Protein AF-A0A445B666-F1 (afdb_monomer_lite)

Radius of gyration: 52.82 Å; chains: 1; bounding box: 141×65×130 Å

Secondary structure (DSSP, 8-state):
------------------------------HHHHHHHHHHHHHHHHHHHHHSPPPGGGSSS--TTTSPSSGGGTS------SSPPPPP--HHHHHHHHHHHHHHHHHHHHHHHHHHHHHHHHHHHHHHHHHHHHHHTTT-S-PPP----TTTSS-TTS-GGGTS-HHHH----S----SSS--HHHHHHHHHHHHHHHHHHHHHHHHHHHHHT-----------------

pLDDT: mean 75.57, std 19.83, range [30.33, 97.25]

Foldseek 3Di:
DDDDDDDDDDDDDDDDDDDDDDPDPPPPDDPVRVVVVVVVVVVVVVVVVVVDDDAQVPDPPRDPVNHDPPCVVVDDDDDDDPDDPDDDDDPVNVVVVVVVVVVVVVVVVVVVVVVVVVVVVVVVVVVVVVVVVCVVVVVPPDDDPPDVPPDPPDDPPDDPVVVDDVCNVDVDPPDPDDPVPQDPVNVVVVVVVVVVVVVVVVVVVVVVVVVVPDDPPPDPDPDDDPDDDD

Organism: Arachis hypogaea (NCBI:txid3818)

Structure (mmCIF, N/CA/C/O backbone):
data_AF-A0A445B666-F1
#
_entry.id   AF-A0A445B666-F1
#
loop_
_atom_site.group_PDB
_atom_site.id
_atom_site.type_symbol
_atom_site.label_atom_id
_atom_site.label_alt_id
_atom_site.label_comp_id
_atom_site.label_asym_id
_atom_site.label_entity_id
_atom_site.label_seq_id
_atom_site.pdbx_PDB_ins_code
_atom_site.Cartn_x
_atom_site.Cartn_y
_atom_site.Cartn_z
_atom_site.occupancy
_atom_site.B_iso_or_equiv
_atom_site.auth_seq_id
_atom_site.auth_comp_id
_atom_site.auth_asym_id
_atom_site.auth_atom_id
_atom_site.pdbx_PDB_model_num
ATOM 1 N N . MET A 1 1 ? -86.106 -17.345 29.712 1.00 41.81 1 MET A N 1
ATOM 2 C CA . MET A 1 1 ? -87.044 -17.665 30.818 1.00 41.81 1 MET A CA 1
ATOM 3 C C . MET A 1 1 ? -86.334 -17.355 32.126 1.00 41.81 1 MET A C 1
ATOM 5 O O . MET A 1 1 ? -85.195 -17.786 32.230 1.00 41.81 1 MET A O 1
ATOM 9 N N . LYS A 1 2 ? -87.000 -16.674 33.082 1.00 35.97 2 LYS A N 1
ATOM 10 C CA . LYS A 1 2 ? -86.423 -16.073 34.319 1.00 35.97 2 LYS A CA 1
ATOM 11 C C . LYS A 1 2 ? -85.396 -14.947 33.996 1.00 35.97 2 LYS A C 1
ATOM 13 O O . LYS A 1 2 ? -84.721 -15.057 32.980 1.00 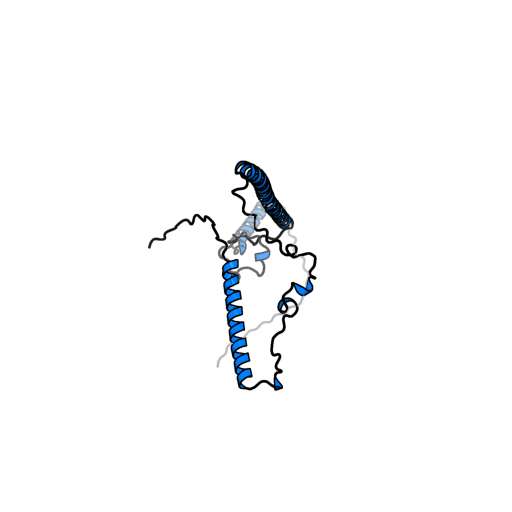35.97 2 LYS A O 1
ATOM 18 N N . ALA A 1 3 ? -85.349 -13.760 34.624 1.00 46.41 3 ALA A N 1
ATOM 19 C CA . ALA A 1 3 ? -85.613 -13.289 36.006 1.00 46.41 3 ALA A CA 1
ATOM 20 C C . ALA A 1 3 ? -84.518 -13.744 37.000 1.00 46.41 3 ALA A C 1
ATOM 22 O O . ALA A 1 3 ? -84.060 -14.875 36.869 1.00 46.41 3 ALA A O 1
ATOM 23 N N . GLN A 1 4 ? -84.000 -12.956 37.958 1.00 42.94 4 GLN A N 1
ATOM 24 C CA . GLN A 1 4 ? -84.396 -11.697 38.657 1.00 42.94 4 GLN A CA 1
ATOM 25 C C . GLN A 1 4 ? -83.093 -10.913 39.058 1.00 42.94 4 GLN A C 1
ATOM 27 O O . GLN A 1 4 ? -82.037 -11.531 38.967 1.00 42.94 4 GLN A O 1
ATOM 32 N N . LEU A 1 5 ? -83.000 -9.647 39.531 1.00 42.47 5 LEU A N 1
ATOM 33 C CA . LEU A 1 5 ? -83.897 -8.494 39.826 1.00 42.47 5 LEU A CA 1
ATOM 34 C C . LEU A 1 5 ? -83.042 -7.166 39.843 1.00 42.47 5 LEU A C 1
ATOM 36 O O . LEU A 1 5 ? -81.850 -7.212 39.559 1.00 42.47 5 LEU A O 1
ATOM 40 N N . HIS A 1 6 ? -83.660 -6.023 40.185 1.00 38.56 6 HIS A N 1
ATOM 41 C CA . HIS A 1 6 ? -83.145 -4.710 40.671 1.00 38.56 6 HIS A CA 1
ATOM 42 C C . HIS A 1 6 ? -82.012 -4.719 41.739 1.00 38.56 6 HIS A C 1
ATOM 44 O O . HIS A 1 6 ? -81.716 -5.782 42.281 1.00 38.56 6 HIS A O 1
ATOM 50 N N . GLN A 1 7 ? -81.388 -3.597 42.166 1.00 39.72 7 GLN A N 1
ATOM 51 C CA . GLN A 1 7 ? -81.541 -2.120 41.950 1.00 39.72 7 GLN A CA 1
ATOM 52 C C . GLN A 1 7 ? -80.122 -1.489 42.102 1.00 39.72 7 GLN A C 1
ATOM 54 O O . GLN A 1 7 ? -79.341 -2.013 42.892 1.00 39.72 7 GLN A O 1
ATOM 59 N N . GLU A 1 8 ? -79.614 -0.537 41.305 1.00 41.69 8 GLU A N 1
ATOM 60 C CA . GLU A 1 8 ? -80.011 0.874 41.049 1.00 41.69 8 GLU A CA 1
ATOM 61 C C . GLU A 1 8 ? -79.811 1.855 42.228 1.00 41.69 8 GLU A C 1
ATOM 63 O O . GLU A 1 8 ? -80.477 1.747 43.253 1.00 41.69 8 GLU A O 1
ATOM 68 N N . SER A 1 9 ? -78.886 2.806 42.022 1.00 35.22 9 SER A N 1
ATOM 69 C CA . SER A 1 9 ? -78.736 4.161 42.601 1.00 35.22 9 SER A CA 1
ATOM 70 C C . SER A 1 9 ? -77.356 4.660 42.129 1.00 35.22 9 SER A C 1
ATOM 72 O O . SER A 1 9 ? -76.330 4.179 42.605 1.00 35.22 9 SER A O 1
ATOM 74 N N . GLU A 1 10 ? -77.271 5.228 40.926 1.00 35.31 10 GLU A N 1
ATOM 75 C CA . GLU A 1 10 ? -77.255 6.685 40.684 1.00 35.31 10 GLU A CA 1
ATOM 76 C C . GLU A 1 10 ? -75.994 7.383 41.220 1.00 35.31 10 GLU A C 1
ATOM 78 O O . GLU A 1 10 ? -75.675 7.335 42.404 1.00 35.31 10 GLU A O 1
ATOM 83 N N . GLY A 1 11 ? -75.272 8.037 40.309 1.00 44.41 11 GLY A N 1
ATOM 84 C CA . GLY A 1 11 ? -74.190 8.962 40.627 1.00 44.41 11 GLY A CA 1
ATOM 85 C C . GLY A 1 11 ? -74.609 10.385 40.277 1.00 44.41 11 GLY A C 1
ATOM 86 O O . GLY A 1 11 ? -75.390 10.586 39.348 1.00 44.41 11 GLY A O 1
ATOM 87 N N . SER A 1 12 ? -74.064 11.355 41.003 1.00 30.33 12 SER A N 1
ATOM 88 C CA . SER A 1 12 ? -74.167 12.776 40.686 1.00 30.33 12 SER A CA 1
ATOM 89 C C . SER A 1 12 ? -72.832 13.421 41.034 1.00 30.33 12 SER A C 1
ATOM 91 O O . SER A 1 12 ? -72.481 13.496 42.210 1.00 30.33 12 SER A O 1
ATOM 93 N N . ASP A 1 13 ? -72.098 13.861 40.018 1.00 44.38 13 ASP A N 1
ATOM 94 C CA . ASP A 1 13 ? -71.110 14.924 40.191 1.00 44.38 13 ASP A CA 1
ATOM 95 C C . ASP A 1 13 ? -71.872 16.258 40.234 1.00 44.38 13 ASP A C 1
ATOM 97 O O . ASP A 1 13 ? -72.802 16.441 39.452 1.00 44.38 13 ASP A O 1
ATOM 101 N N . GLU A 1 14 ? -71.508 17.156 41.149 1.00 41.12 14 GLU A N 1
ATOM 102 C CA . GLU A 1 14 ? -71.373 18.610 40.938 1.00 41.12 14 GLU A CA 1
ATOM 103 C C . GLU A 1 14 ? -70.743 19.243 42.203 1.00 41.12 14 GLU A C 1
ATOM 105 O O . GLU A 1 14 ? -70.470 18.540 43.181 1.00 41.12 14 GLU A O 1
ATOM 110 N N . GLU A 1 15 ? -70.356 20.517 42.125 1.00 46.25 15 GLU A N 1
ATOM 111 C CA . GLU A 1 15 ? -69.130 21.024 42.770 1.00 46.25 15 GLU A CA 1
ATOM 112 C C . GLU A 1 15 ? -69.329 21.873 44.053 1.00 46.25 15 GLU A C 1
ATOM 114 O O . GLU A 1 15 ? -70.441 22.245 44.417 1.00 46.25 15 GLU A O 1
ATOM 119 N N . ASP A 1 16 ? -68.190 22.188 44.689 1.00 46.25 16 ASP A N 1
ATOM 120 C CA . ASP A 1 16 ? -67.913 23.243 45.684 1.00 46.25 16 ASP A CA 1
ATOM 121 C C . ASP A 1 16 ? -68.665 23.299 47.035 1.00 46.25 16 ASP A C 1
ATOM 123 O O . ASP A 1 16 ? -69.830 23.675 47.130 1.00 46.25 16 ASP A O 1
ATOM 127 N N . ASP A 1 17 ? -67.895 23.135 48.125 1.00 36.38 17 ASP A N 1
ATOM 128 C CA . ASP A 1 17 ? -68.031 23.972 49.332 1.00 36.38 17 ASP A CA 1
ATOM 129 C C . ASP A 1 17 ? -66.680 24.053 50.093 1.00 36.38 17 ASP A C 1
ATOM 131 O O . ASP A 1 17 ? -66.016 23.035 50.318 1.00 36.38 17 ASP A O 1
ATOM 135 N N . ASP A 1 18 ? -66.232 25.260 50.460 1.00 51.62 18 ASP A N 1
ATOM 136 C CA . ASP A 1 18 ? -64.857 25.530 50.936 1.00 51.62 18 ASP A CA 1
ATOM 137 C C . ASP A 1 18 ? -64.754 25.507 52.477 1.00 51.62 18 ASP A C 1
ATOM 139 O O . ASP A 1 18 ? -65.298 26.373 53.167 1.00 51.62 18 ASP A O 1
ATOM 143 N N . MET A 1 19 ? -64.058 24.508 53.043 1.00 43.59 19 MET A N 1
ATOM 144 C CA . MET A 1 19 ? -63.970 24.291 54.499 1.00 43.59 19 MET A CA 1
ATOM 145 C C . MET A 1 19 ? -62.556 23.952 55.001 1.00 43.59 19 MET A C 1
ATOM 147 O O . MET A 1 19 ? -62.139 22.794 55.100 1.00 43.59 19 MET A O 1
ATOM 151 N N . GLU A 1 20 ? -61.839 24.992 55.433 1.00 56.81 20 GLU A N 1
ATOM 152 C CA . GLU A 1 20 ? -60.577 24.908 56.177 1.00 56.81 20 GLU A CA 1
ATOM 153 C C . GLU A 1 20 ? -60.721 24.077 57.469 1.00 56.81 20 GLU A C 1
ATOM 155 O O . GLU A 1 20 ? -61.377 24.510 58.416 1.00 56.81 20 GLU A O 1
ATOM 160 N N . PHE A 1 21 ? -60.011 22.942 57.597 1.00 33.72 21 PHE A N 1
ATOM 161 C CA . PHE A 1 21 ? -59.892 22.258 58.895 1.00 33.72 21 PHE A CA 1
ATOM 162 C C . PHE A 1 21 ? -58.472 21.798 59.276 1.00 33.72 21 PHE A C 1
ATOM 164 O O . PHE A 1 21 ? -57.924 20.823 58.769 1.00 33.72 21 PHE A O 1
ATOM 171 N N . LYS A 1 22 ? -57.949 22.441 60.331 1.00 36.12 22 LYS A N 1
ATOM 172 C CA . LYS A 1 22 ? -56.871 21.974 61.228 1.00 36.12 22 LYS A CA 1
ATOM 173 C C . LYS A 1 22 ? -55.487 21.733 60.603 1.00 36.12 22 LYS A C 1
ATOM 175 O O . LYS A 1 22 ? -54.978 20.611 60.558 1.00 36.12 22 LYS A O 1
ATOM 180 N N . LYS A 1 23 ? -54.749 22.834 60.440 1.00 49.56 23 LYS A N 1
ATOM 181 C CA . LYS A 1 23 ? -53.284 22.871 60.626 1.00 49.56 23 LYS A CA 1
ATOM 182 C C . LYS A 1 23 ? -52.921 22.505 62.080 1.00 49.56 23 LYS A C 1
ATOM 184 O O . LYS A 1 23 ? -52.633 23.375 62.899 1.00 49.56 23 LYS A O 1
ATOM 189 N N . GLN A 1 24 ? -52.990 21.218 62.435 1.00 41.62 24 GLN A N 1
ATOM 190 C CA . GLN A 1 24 ? -52.700 20.770 63.800 1.00 41.62 24 GLN A CA 1
ATOM 191 C C . GLN A 1 24 ? -51.250 21.075 64.182 1.00 41.62 24 GLN A C 1
ATOM 193 O O . GLN A 1 24 ? -50.306 20.712 63.477 1.00 41.62 24 GLN A O 1
ATOM 198 N N . ASN A 1 25 ? -51.084 21.715 65.339 1.00 46.88 25 ASN A N 1
ATOM 199 C CA . ASN A 1 25 ? -49.789 22.019 65.927 1.00 46.88 25 ASN A CA 1
ATOM 200 C C . ASN A 1 25 ? -49.100 20.721 66.386 1.00 46.88 25 ASN A C 1
ATOM 202 O O . ASN A 1 25 ? -49.220 20.318 67.543 1.00 46.88 25 ASN A O 1
ATOM 206 N N . LYS A 1 26 ? -48.384 20.053 65.470 1.00 50.72 26 LYS A N 1
ATOM 207 C CA . LYS A 1 26 ? -47.441 18.980 65.806 1.00 50.72 26 LYS A CA 1
ATOM 208 C C . LYS A 1 26 ? -46.325 19.579 66.666 1.00 50.72 26 LYS A C 1
ATOM 210 O O . LYS A 1 26 ? -45.326 20.062 66.130 1.00 50.72 26 LYS A O 1
ATOM 215 N N . GLY A 1 27 ? -46.516 19.535 67.989 1.00 54.31 27 GLY A N 1
ATOM 216 C CA . GLY A 1 27 ? -45.514 19.917 68.984 1.00 54.31 27 GLY A CA 1
ATOM 217 C C . GLY A 1 27 ? -44.163 19.332 68.588 1.00 54.31 27 GLY A C 1
ATOM 218 O O . GLY A 1 27 ? -44.079 18.154 68.237 1.00 54.31 27 GLY A O 1
ATOM 219 N N . SER A 1 28 ? -43.146 20.189 68.500 1.00 61.44 28 SER A N 1
ATOM 220 C CA . SER A 1 28 ? -42.011 19.968 67.604 1.00 61.44 28 SER A CA 1
ATOM 221 C C . SER A 1 28 ? -41.244 18.691 67.956 1.00 61.44 28 SER A C 1
ATOM 223 O O . SER A 1 28 ? -40.406 18.681 68.850 1.00 61.44 28 SER A O 1
ATOM 225 N N . ALA A 1 29 ? -41.515 17.617 67.202 1.00 63.66 29 ALA A N 1
ATOM 226 C CA . ALA A 1 29 ? -41.052 16.266 67.517 1.00 63.66 29 ALA A CA 1
ATOM 227 C C . ALA A 1 29 ? -39.555 16.230 67.868 1.00 63.66 29 ALA A C 1
ATOM 229 O O . ALA A 1 29 ? -38.749 16.924 67.235 1.00 63.66 29 ALA A O 1
ATOM 230 N N . SER A 1 30 ? -39.206 15.449 68.896 1.00 82.31 30 SER A N 1
ATOM 231 C CA . SER A 1 30 ? -37.843 15.358 69.436 1.00 82.31 30 SER A CA 1
ATOM 232 C C . SER A 1 30 ? -36.805 15.156 68.327 1.00 82.31 30 SER A C 1
ATOM 234 O O . SER A 1 30 ? -37.092 14.540 67.300 1.00 82.31 30 SER A O 1
ATOM 236 N N . THR A 1 31 ? -35.584 15.659 68.519 1.00 86.19 31 THR A N 1
ATOM 237 C CA . THR A 1 31 ? -34.489 15.506 67.544 1.00 86.19 31 THR A CA 1
ATOM 238 C C . THR A 1 31 ? -34.278 14.039 67.165 1.00 86.19 31 THR A C 1
ATOM 240 O O . THR A 1 31 ? -34.175 13.731 65.980 1.00 86.19 31 THR A O 1
ATOM 243 N N . HIS A 1 32 ? -34.340 13.138 68.150 1.00 91.50 32 HIS A N 1
ATOM 244 C CA . HIS A 1 32 ? -34.304 11.692 67.941 1.00 91.50 32 HIS A CA 1
ATOM 245 C C . HIS A 1 32 ? -35.556 11.157 67.224 1.00 91.50 32 HIS A C 1
ATOM 247 O O . HIS A 1 32 ? -35.433 10.360 66.305 1.00 91.50 32 HIS A O 1
ATOM 253 N N . GLN A 1 33 ? -36.757 11.634 67.571 1.00 89.88 33 GLN A N 1
ATOM 254 C CA . GLN A 1 33 ? -38.013 11.228 66.919 1.00 89.88 33 GLN A CA 1
ATOM 255 C C . GLN A 1 33 ? -37.997 11.559 65.415 1.00 89.88 33 GLN A C 1
ATOM 257 O O . GLN A 1 33 ? -38.264 10.693 64.589 1.00 89.88 33 GLN A O 1
ATOM 262 N N . LYS A 1 34 ? -37.581 12.776 65.044 1.00 89.62 34 LYS A N 1
ATOM 263 C CA . LYS A 1 34 ? -37.422 13.193 63.638 1.00 89.62 34 LYS A CA 1
ATOM 264 C C . LYS A 1 34 ? -36.329 12.410 62.906 1.00 89.62 34 LYS A C 1
ATOM 266 O O . LYS A 1 34 ? -36.425 12.202 61.698 1.00 89.62 34 LYS A O 1
ATOM 271 N N . GLN A 1 35 ? -35.276 11.996 63.614 1.00 91.56 35 GLN A N 1
ATOM 272 C CA . GLN A 1 35 ? -34.248 11.115 63.059 1.00 91.56 35 GLN A CA 1
ATOM 273 C C . GLN A 1 35 ? -34.803 9.707 62.820 1.00 91.56 35 GLN A C 1
ATOM 275 O O . GLN A 1 35 ? -34.609 9.191 61.725 1.00 91.56 35 GLN A O 1
ATOM 280 N N . LEU A 1 36 ? -35.545 9.126 63.770 1.00 93.88 36 LEU A N 1
ATOM 281 C CA . LEU A 1 36 ? -36.224 7.837 63.605 1.00 93.88 36 LEU A CA 1
ATOM 282 C C . LEU A 1 36 ? -37.218 7.865 62.442 1.00 93.88 36 LEU A C 1
ATOM 284 O O . LEU A 1 36 ? -37.126 7.008 61.575 1.00 93.88 36 LEU A O 1
ATOM 288 N N . GLU A 1 37 ? -38.092 8.870 62.359 1.00 92.94 37 GLU A N 1
ATOM 289 C CA . GLU A 1 37 ? -39.052 9.029 61.254 1.00 92.94 37 GLU A CA 1
ATOM 290 C C . GLU A 1 37 ? -38.338 9.117 59.891 1.00 92.94 37 GLU A C 1
ATOM 292 O O . GLU A 1 37 ? -38.740 8.471 58.922 1.00 92.94 37 GLU A O 1
ATOM 297 N N . LYS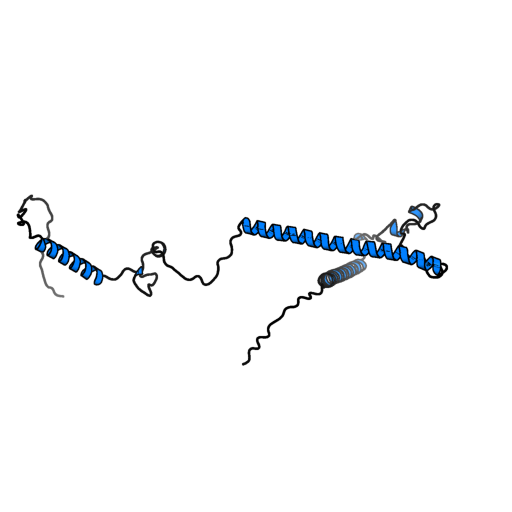 A 1 38 ? -37.217 9.851 59.814 1.00 95.69 38 LYS A N 1
ATOM 298 C CA . LYS A 1 38 ? -36.395 9.947 58.597 1.00 95.69 38 LYS A CA 1
ATOM 299 C C . LYS A 1 38 ? -35.636 8.652 58.276 1.00 95.69 38 LYS A C 1
ATOM 301 O O . LYS A 1 38 ? -35.420 8.353 57.102 1.00 95.69 38 LYS A O 1
ATOM 306 N N . ILE A 1 39 ? -35.227 7.889 59.289 1.00 96.19 39 ILE A N 1
ATOM 307 C CA . ILE A 1 39 ? -34.580 6.579 59.135 1.00 96.19 39 ILE A CA 1
ATOM 308 C C . ILE A 1 39 ? -35.604 5.537 58.674 1.00 96.19 39 ILE A C 1
ATOM 310 O O . ILE A 1 39 ? -35.331 4.842 57.704 1.00 96.19 39 ILE A O 1
ATOM 314 N N . GLN A 1 40 ? -36.788 5.485 59.286 1.00 95.75 40 GLN A N 1
ATOM 315 C CA . GLN A 1 40 ? -37.890 4.589 58.925 1.00 95.75 40 GLN A CA 1
ATOM 316 C C . GLN A 1 40 ? -38.405 4.872 57.513 1.00 95.75 40 GLN A C 1
ATOM 318 O O . GLN A 1 40 ? -38.474 3.953 56.706 1.00 95.75 40 GLN A O 1
ATOM 323 N N . SER A 1 41 ? -38.648 6.139 57.158 1.00 96.12 41 SER A N 1
ATOM 324 C CA . SER A 1 41 ? -39.031 6.498 55.786 1.00 96.12 41 SER A CA 1
ATOM 325 C C . SER A 1 41 ? -37.945 6.122 54.766 1.00 96.12 41 SER A C 1
ATOM 327 O O . SER A 1 41 ? -38.257 5.702 53.654 1.00 96.12 41 SER A O 1
ATOM 329 N N . LYS A 1 42 ? -36.657 6.185 55.142 1.00 96.44 42 LYS A N 1
ATOM 330 C CA . LYS A 1 42 ? -35.568 5.675 54.296 1.00 96.44 42 LYS A CA 1
ATOM 331 C C . LYS A 1 42 ? -35.516 4.139 54.251 1.00 96.44 42 LYS A C 1
ATOM 333 O O . LYS A 1 42 ? -35.195 3.599 53.198 1.00 96.44 42 LYS A O 1
ATOM 338 N N . MET A 1 43 ? -35.808 3.437 55.347 1.00 96.12 43 MET A N 1
ATOM 339 C CA . MET A 1 43 ? -35.912 1.971 55.376 1.00 96.12 43 MET A CA 1
ATOM 340 C C . MET A 1 43 ? -37.018 1.505 54.430 1.00 96.12 43 MET A C 1
ATOM 342 O O . MET A 1 43 ? -36.723 0.760 53.506 1.00 96.12 43 MET A O 1
ATOM 346 N N . GLU A 1 44 ? -38.224 2.059 54.555 1.00 96.44 44 GLU A N 1
ATOM 347 C CA . GLU A 1 44 ? -39.371 1.791 53.678 1.00 96.44 44 GLU A CA 1
ATOM 348 C C . GLU A 1 44 ? -39.048 2.061 52.195 1.00 96.44 44 GLU A C 1
ATOM 350 O O . GLU A 1 44 ? -39.329 1.231 51.331 1.00 96.44 44 GLU A O 1
ATOM 355 N N . GLN A 1 45 ? -38.376 3.178 51.884 1.00 96.12 45 GLN A N 1
ATOM 356 C CA . GLN A 1 45 ? -37.906 3.478 50.522 1.00 96.12 45 GLN A CA 1
ATOM 357 C C . GLN A 1 45 ? -36.902 2.437 49.995 1.00 96.12 45 GLN A C 1
ATOM 359 O O . GLN A 1 45 ? -36.981 2.050 48.829 1.00 96.12 45 GLN A O 1
ATOM 364 N N . MET A 1 46 ? -35.961 1.975 50.826 1.00 95.06 46 MET A N 1
ATOM 365 C CA . MET A 1 46 ? -34.977 0.956 50.437 1.00 95.06 46 MET A CA 1
ATOM 366 C C . MET A 1 46 ? -35.605 -0.440 50.326 1.00 95.06 46 MET A C 1
ATOM 368 O O . MET A 1 46 ? -35.261 -1.189 49.419 1.00 95.06 46 MET A O 1
ATOM 372 N N . GLU A 1 47 ? -36.534 -0.796 51.210 1.00 95.00 47 GLU A N 1
ATOM 373 C CA . GLU A 1 47 ? -37.286 -2.053 51.168 1.00 95.00 47 GLU A CA 1
ATOM 374 C C . GLU A 1 47 ? -38.152 -2.115 49.909 1.00 95.00 47 GLU A C 1
ATOM 376 O O . GLU A 1 47 ? -38.051 -3.078 49.150 1.00 95.00 47 GLU A O 1
ATOM 381 N N . LYS A 1 48 ? -38.891 -1.043 49.598 1.00 95.50 48 LYS A N 1
ATOM 382 C CA . LYS A 1 48 ? -39.642 -0.914 48.344 1.00 95.50 48 LYS A CA 1
ATOM 383 C C . LYS A 1 48 ? -38.738 -1.039 47.111 1.00 95.50 48 LYS A C 1
ATOM 385 O O . LYS A 1 48 ? -39.034 -1.841 46.230 1.00 95.50 48 LYS A O 1
ATOM 390 N N . ALA A 1 49 ? -37.609 -0.330 47.072 1.00 92.69 49 ALA A N 1
ATOM 391 C CA . ALA A 1 49 ? -36.658 -0.406 45.957 1.00 92.69 49 ALA A CA 1
ATOM 392 C C . ALA A 1 49 ? -35.972 -1.784 45.806 1.00 92.69 49 ALA A C 1
ATOM 394 O O . ALA A 1 49 ? -35.463 -2.097 44.732 1.00 92.69 49 ALA A O 1
ATOM 395 N N . ASN A 1 50 ? -35.955 -2.609 46.861 1.00 92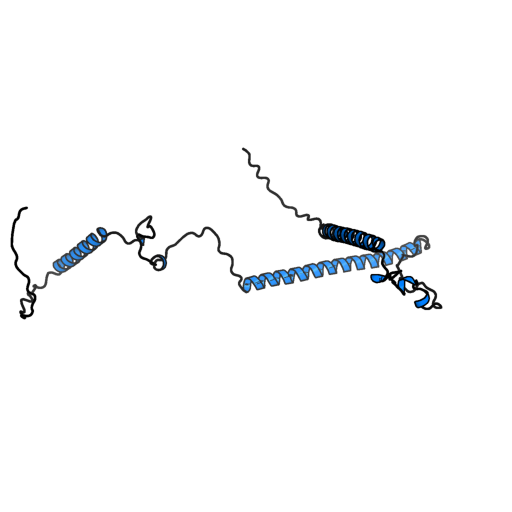.38 50 ASN A N 1
ATOM 396 C CA . ASN A 1 50 ? -35.479 -3.997 46.815 1.00 92.38 50 ASN A CA 1
ATOM 397 C C . ASN A 1 50 ? -36.578 -5.005 46.423 1.00 92.38 50 ASN A C 1
ATOM 399 O O . ASN A 1 50 ? -36.253 -6.082 45.922 1.00 92.38 50 ASN A O 1
ATOM 403 N N . LEU A 1 51 ? -37.853 -4.677 46.664 1.00 92.44 51 LEU A N 1
ATOM 404 C CA . LEU A 1 51 ? -39.021 -5.462 46.242 1.00 92.44 51 LEU A CA 1
ATOM 405 C C . LEU A 1 51 ? -39.374 -5.232 44.763 1.00 92.44 51 LEU A C 1
ATOM 407 O O . LEU A 1 51 ? -39.872 -6.140 44.097 1.00 92.44 51 LEU A O 1
ATOM 411 N N . GLU A 1 52 ? -39.127 -4.028 44.246 1.00 90.81 52 GLU A N 1
ATOM 412 C CA . GLU A 1 52 ? -39.341 -3.687 42.839 1.00 90.81 52 GLU A CA 1
ATOM 413 C C . GLU A 1 52 ? -38.346 -4.413 41.903 1.00 90.81 52 GLU A C 1
ATOM 415 O O . GLU A 1 52 ? -37.191 -4.664 42.263 1.00 90.81 52 GLU A O 1
ATOM 420 N N . PRO A 1 53 ? -38.763 -4.778 40.673 1.00 90.06 53 PRO A N 1
ATOM 421 C CA . PRO A 1 53 ? -37.898 -5.489 39.740 1.00 90.06 53 PRO A CA 1
ATOM 422 C C . PRO A 1 53 ? -36.730 -4.602 39.292 1.00 90.06 53 PRO A C 1
ATOM 424 O O . PRO A 1 53 ? -36.926 -3.527 38.724 1.00 90.06 53 PRO A O 1
ATOM 427 N N . LYS A 1 54 ? -35.499 -5.088 39.498 1.00 91.81 54 LYS A N 1
ATOM 428 C CA . LYS A 1 54 ? -34.259 -4.390 39.117 1.00 91.81 54 LYS A CA 1
ATOM 429 C C . LYS A 1 54 ? -34.291 -3.922 37.659 1.00 91.81 54 LYS A C 1
ATOM 431 O O . LYS A 1 54 ? -34.745 -4.663 36.787 1.00 91.81 54 LYS A O 1
ATOM 436 N N . ALA A 1 55 ? -33.736 -2.739 37.394 1.00 91.06 55 ALA A N 1
ATOM 437 C CA . ALA A 1 55 ? -33.618 -2.176 36.049 1.00 91.06 55 ALA A CA 1
ATOM 438 C C . ALA A 1 55 ? -32.949 -3.147 35.054 1.00 91.06 55 ALA A C 1
ATOM 440 O O . ALA A 1 55 ? -32.129 -3.984 35.434 1.00 91.06 55 ALA A O 1
ATOM 441 N N . TRP A 1 56 ? -33.290 -3.032 33.766 1.00 90.81 56 TRP A N 1
ATOM 442 C CA . TRP A 1 56 ? -32.899 -4.002 32.732 1.00 90.81 56 TRP A CA 1
ATOM 443 C C . TRP A 1 56 ? -31.376 -4.152 32.554 1.00 90.81 56 TRP A C 1
ATOM 445 O O . TRP A 1 56 ? -30.912 -5.212 32.159 1.00 90.81 56 TRP A O 1
ATOM 455 N N . ASN A 1 57 ? -30.585 -3.128 32.872 1.00 90.69 57 ASN A N 1
ATOM 456 C CA . ASN A 1 57 ? -29.119 -3.180 32.855 1.00 90.69 57 ASN A CA 1
ATOM 457 C C . ASN A 1 57 ? -28.515 -3.934 34.061 1.00 90.69 57 ASN A C 1
ATOM 459 O O . ASN A 1 57 ? -27.362 -4.348 34.009 1.00 90.69 57 ASN A O 1
ATOM 463 N N . MET A 1 58 ? -29.294 -4.140 35.128 1.00 88.62 58 MET A N 1
ATOM 464 C CA . MET A 1 58 ? -28.921 -4.871 36.349 1.00 88.62 58 MET A CA 1
ATOM 465 C C . MET A 1 58 ? -29.449 -6.320 36.364 1.00 88.62 58 MET A C 1
ATOM 467 O O . MET A 1 58 ? -29.344 -7.008 37.382 1.00 88.62 58 MET A O 1
ATOM 471 N N . GLN A 1 59 ? -30.039 -6.784 35.257 1.00 88.88 59 GLN A N 1
ATOM 472 C CA . GLN A 1 59 ? -30.495 -8.161 35.058 1.00 88.88 59 GLN A CA 1
ATOM 473 C C . GLN A 1 59 ? -29.580 -8.891 34.061 1.00 88.88 59 GLN A C 1
ATOM 475 O O . GLN A 1 59 ? -29.144 -8.317 33.065 1.00 88.88 59 GLN A O 1
ATOM 480 N N . GLY A 1 60 ? -29.319 -10.178 34.302 1.00 91.00 60 GLY A N 1
ATOM 481 C CA . GLY A 1 60 ? -28.663 -11.046 33.320 1.00 91.00 60 GLY A CA 1
ATOM 482 C C . GLY A 1 60 ? -29.604 -11.451 32.178 1.00 91.00 60 GLY A C 1
ATOM 483 O O . GLY A 1 60 ? -30.824 -11.426 32.330 1.00 91.00 60 GLY A O 1
ATOM 484 N N . GLU A 1 61 ? -29.028 -11.854 31.040 1.00 88.88 61 GLU A N 1
ATOM 485 C CA . GLU A 1 61 ? -29.735 -12.543 29.938 1.00 88.88 61 GLU A CA 1
ATOM 486 C C . GLU A 1 61 ? -30.975 -11.795 29.392 1.00 88.88 61 GLU A C 1
ATOM 488 O O . GLU A 1 61 ? -32.007 -12.370 29.030 1.00 88.88 61 GLU A O 1
ATOM 493 N N . VAL A 1 62 ? -30.880 -10.464 29.322 1.00 91.94 62 VAL A N 1
ATOM 494 C CA . VAL A 1 62 ? -31.990 -9.590 28.924 1.00 91.94 62 VAL A CA 1
ATOM 495 C C . VAL A 1 62 ? -32.231 -9.616 27.416 1.00 91.94 62 VAL A C 1
ATOM 497 O O . VAL A 1 62 ? -31.484 -9.057 26.614 1.00 91.94 62 VAL A O 1
ATOM 500 N N . THR A 1 63 ? -33.346 -10.232 27.031 1.00 91.44 63 THR A N 1
ATOM 501 C CA . THR A 1 63 ? -33.860 -10.250 25.658 1.00 91.44 63 THR A CA 1
ATOM 502 C C . THR A 1 63 ? -34.253 -8.846 25.187 1.00 91.44 63 THR A C 1
ATOM 504 O O . THR A 1 63 ? -34.788 -8.051 25.960 1.00 91.44 63 THR A O 1
ATOM 507 N N . ALA A 1 64 ? -34.098 -8.559 23.891 1.00 92.19 64 ALA A N 1
ATOM 508 C CA . ALA A 1 64 ? -34.384 -7.245 23.302 1.00 92.19 64 ALA A CA 1
ATOM 509 C C . ALA A 1 64 ? -35.822 -6.716 23.521 1.00 92.19 64 ALA A C 1
ATOM 511 O O . ALA A 1 64 ? -36.024 -5.511 23.427 1.00 92.19 64 ALA A O 1
ATOM 512 N N . ALA A 1 65 ? -36.791 -7.586 23.832 1.00 91.25 65 ALA A N 1
ATOM 513 C CA . ALA A 1 65 ? -38.175 -7.218 24.147 1.00 91.25 65 ALA A CA 1
ATOM 514 C C . ALA A 1 65 ? -38.425 -6.843 25.627 1.00 91.25 65 ALA A C 1
ATOM 516 O O . ALA A 1 65 ? -39.462 -6.264 25.929 1.00 91.25 65 ALA A O 1
ATOM 517 N N . LYS A 1 66 ? -37.505 -7.174 26.550 1.00 90.44 66 LYS A N 1
ATOM 518 C CA . LYS A 1 66 ? -37.615 -6.836 27.987 1.00 90.44 66 LYS A CA 1
ATOM 519 C C . LYS A 1 66 ? -37.084 -5.435 28.319 1.00 90.44 66 LYS A C 1
ATOM 521 O O . LYS A 1 66 ? -37.433 -4.880 29.355 1.00 90.44 66 LYS A O 1
ATOM 526 N N . ARG A 1 67 ? -36.209 -4.886 27.471 1.00 91.19 67 ARG A N 1
ATOM 527 C CA . ARG A 1 67 ? -35.649 -3.531 27.604 1.00 91.19 67 ARG A CA 1
ATOM 528 C C . ARG A 1 67 ? -36.482 -2.515 26.806 1.00 91.19 67 ARG A C 1
ATOM 530 O O . ARG A 1 67 ? -37.101 -2.912 25.815 1.00 91.19 67 ARG A O 1
ATOM 537 N N . PRO A 1 68 ? -36.474 -1.219 27.165 1.00 92.25 68 PRO A N 1
ATOM 538 C CA . PRO A 1 68 ? -37.096 -0.186 26.342 1.00 92.25 68 PRO A CA 1
ATOM 539 C C . PRO A 1 68 ? -36.434 -0.089 24.959 1.00 92.25 68 PRO A C 1
ATOM 541 O O . PRO A 1 68 ? -35.299 -0.532 24.747 1.00 92.25 68 PRO A O 1
ATOM 544 N N . LYS A 1 69 ? -37.140 0.520 24.001 1.00 93.19 69 LYS A N 1
ATOM 545 C CA . LYS A 1 69 ? -36.567 0.829 22.683 1.00 93.19 69 LYS A CA 1
ATOM 546 C C . LYS A 1 69 ? -35.413 1.823 22.853 1.00 93.19 69 LYS A C 1
ATOM 548 O O . LYS A 1 69 ? -35.501 2.735 23.661 1.00 93.19 69 LYS A O 1
ATOM 553 N N . ASN A 1 70 ? -34.354 1.644 22.069 1.00 91.12 70 ASN A N 1
ATOM 554 C CA . ASN A 1 70 ? -33.153 2.488 22.003 1.00 91.12 70 ASN A CA 1
ATOM 555 C C . ASN A 1 70 ? -32.283 2.624 23.272 1.00 91.12 70 ASN A C 1
ATOM 557 O O . ASN A 1 70 ? -31.134 3.017 23.111 1.00 91.12 70 ASN A O 1
ATOM 561 N N . SER A 1 71 ? -32.700 2.192 24.471 1.00 90.75 71 SER A N 1
ATOM 562 C CA . SER A 1 71 ? -31.878 2.328 25.697 1.00 90.75 71 SER A CA 1
ATOM 563 C C . SER A 1 71 ? -30.513 1.628 25.692 1.00 90.75 71 SER A C 1
ATOM 565 O O . SER A 1 71 ? -29.680 1.881 26.554 1.00 90.75 71 SER A O 1
ATOM 567 N N . ALA A 1 72 ? -30.229 0.788 24.695 1.00 88.62 72 ALA A N 1
ATOM 568 C CA . ALA A 1 72 ? -28.887 0.259 24.446 1.00 88.62 72 ALA A CA 1
ATOM 569 C C . ALA A 1 72 ? -27.892 1.292 23.865 1.00 88.62 72 ALA A C 1
ATOM 571 O O . ALA A 1 72 ? -26.726 0.960 23.701 1.00 88.62 72 ALA A O 1
ATOM 572 N N . LEU A 1 73 ? -28.354 2.500 23.522 1.00 89.81 73 LEU A N 1
ATOM 573 C CA . LEU A 1 73 ? -27.535 3.650 23.114 1.00 89.81 73 LEU A CA 1
ATOM 574 C C . LEU A 1 73 ? -27.318 4.652 24.265 1.00 89.81 73 LEU A C 1
ATOM 576 O O . LEU A 1 73 ? -26.520 5.570 24.126 1.00 89.81 73 LEU A O 1
ATOM 580 N N . GLU A 1 74 ? -28.056 4.498 25.370 1.00 89.31 74 GLU A N 1
ATOM 581 C CA . GLU A 1 74 ? -28.050 5.397 26.538 1.00 89.31 74 GLU A CA 1
ATOM 582 C C . GLU A 1 74 ? -27.131 4.892 27.663 1.00 89.31 74 GLU A C 1
ATOM 584 O O . GLU A 1 74 ? -26.837 5.625 28.603 1.00 89.31 74 GLU A O 1
ATOM 589 N N . VAL A 1 75 ? -26.721 3.621 27.596 1.00 89.19 75 VAL A N 1
ATOM 590 C CA . VAL A 1 75 ? -25.924 2.935 28.617 1.00 89.19 75 VAL A CA 1
ATOM 591 C C . VAL A 1 75 ? -24.613 2.482 27.993 1.00 89.19 75 VAL A C 1
ATOM 593 O O . VAL A 1 75 ? -24.623 1.671 27.066 1.00 89.19 75 VAL A O 1
ATOM 596 N N . ASP A 1 76 ? -23.495 2.959 28.537 1.00 90.56 76 ASP A N 1
ATOM 597 C CA . ASP A 1 76 ? -22.162 2.487 28.171 1.00 90.56 76 ASP A CA 1
ATOM 598 C C . ASP A 1 76 ? -22.009 1.007 28.561 1.00 90.56 76 ASP A C 1
ATOM 600 O O . ASP A 1 76 ? -22.038 0.641 29.738 1.00 90.56 76 ASP A O 1
ATOM 604 N N . LEU A 1 77 ? -21.886 0.138 27.554 1.00 88.12 77 LEU A N 1
ATOM 605 C CA . LEU A 1 77 ? -21.750 -1.309 27.716 1.00 88.12 77 LEU A CA 1
ATOM 606 C C . LEU A 1 77 ? -20.466 -1.788 27.034 1.00 88.12 77 LEU A C 1
ATOM 608 O O . LEU A 1 77 ? -20.381 -1.807 25.806 1.00 88.12 77 LEU A O 1
ATOM 612 N N . ASP A 1 78 ? -19.489 -2.233 27.823 1.00 90.38 78 ASP A N 1
ATOM 613 C CA . ASP A 1 78 ? -18.254 -2.825 27.305 1.00 90.38 78 ASP A CA 1
ATOM 614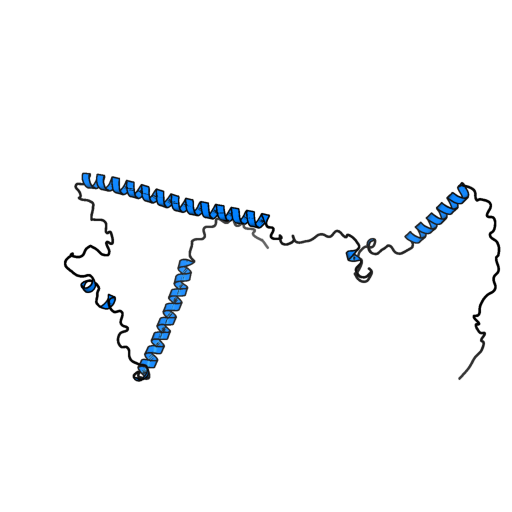 C C . ASP A 1 78 ? -18.509 -4.192 26.652 1.00 90.38 78 ASP A C 1
ATOM 616 O O . ASP A 1 78 ? -19.032 -5.119 27.278 1.00 90.38 78 ASP A O 1
ATOM 620 N N . PHE A 1 79 ? -18.067 -4.364 25.402 1.00 91.81 79 PHE A N 1
ATOM 621 C CA . PHE A 1 79 ? -18.124 -5.650 24.704 1.00 91.81 79 PHE A CA 1
ATOM 622 C C . PHE A 1 79 ? -16.864 -5.947 23.883 1.00 91.81 79 PHE A C 1
ATOM 624 O O . PHE A 1 79 ? -16.232 -5.079 23.277 1.00 91.81 79 PHE A O 1
ATOM 631 N N . LYS A 1 80 ? -16.489 -7.231 23.848 1.00 91.88 80 LYS A N 1
ATOM 632 C CA . LYS A 1 80 ? -15.290 -7.705 23.148 1.00 91.88 80 LYS A CA 1
ATOM 633 C C . LYS A 1 80 ? -15.554 -7.822 21.649 1.00 91.88 80 LYS A C 1
ATOM 635 O O . LYS A 1 80 ? -16.365 -8.638 21.218 1.00 91.88 80 LYS A O 1
ATOM 640 N N . HIS A 1 81 ? -14.812 -7.059 20.853 1.00 93.69 81 HIS A N 1
ATOM 641 C CA . HIS A 1 81 ? -14.761 -7.233 19.403 1.00 93.69 81 HIS A CA 1
ATOM 642 C C . HIS A 1 81 ? -13.854 -8.422 19.042 1.00 93.69 81 HIS A C 1
ATOM 644 O O . HIS A 1 81 ? -12.723 -8.510 19.514 1.00 93.69 81 HIS A O 1
ATOM 650 N N . ASN A 1 82 ? -14.339 -9.328 18.187 1.00 92.50 82 ASN A N 1
ATOM 651 C CA . ASN A 1 82 ? -13.599 -10.531 17.769 1.00 92.50 82 ASN A CA 1
ATOM 652 C C . ASN A 1 82 ? -12.554 -10.262 16.663 1.00 92.50 82 ASN A C 1
ATOM 654 O O . ASN A 1 82 ? -11.660 -11.068 16.427 1.00 92.50 82 ASN A O 1
ATOM 658 N N . VAL A 1 83 ? -12.676 -9.139 15.952 1.00 94.38 83 VAL A N 1
ATOM 659 C CA . VAL A 1 83 ? -11.852 -8.796 14.784 1.00 94.38 83 VAL A CA 1
ATOM 660 C C . VAL A 1 83 ? -11.330 -7.372 14.957 1.00 94.38 83 VAL A C 1
ATOM 662 O O . VAL A 1 83 ? -12.057 -6.499 15.431 1.00 94.38 83 VAL A O 1
ATOM 665 N N . ARG A 1 84 ? -10.070 -7.126 14.576 1.00 89.06 84 ARG A N 1
ATOM 666 C CA . ARG A 1 84 ? -9.519 -5.764 14.524 1.00 89.06 84 ARG A CA 1
ATOM 667 C C . ARG A 1 84 ? -10.234 -4.983 13.410 1.00 89.06 84 ARG A C 1
ATOM 669 O O . ARG A 1 84 ? -10.339 -5.528 12.310 1.00 89.06 84 ARG A O 1
ATOM 676 N N . PRO A 1 85 ? -10.708 -3.747 13.645 1.00 88.56 85 PRO A N 1
ATOM 677 C CA . PRO A 1 85 ? -11.283 -2.936 12.577 1.00 88.56 85 PRO A CA 1
ATOM 678 C C . PRO A 1 85 ? -10.249 -2.708 11.467 1.00 88.56 85 PRO A C 1
ATOM 680 O O . PRO A 1 85 ? -9.041 -2.694 11.724 1.00 88.56 85 PRO A O 1
ATOM 683 N N . ALA A 1 86 ? -10.721 -2.540 10.230 1.00 91.19 86 ALA A N 1
ATOM 684 C CA . ALA A 1 86 ? -9.843 -2.218 9.112 1.00 91.19 86 ALA A CA 1
ATOM 685 C C . ALA A 1 86 ? -9.110 -0.888 9.390 1.00 91.19 86 ALA A C 1
ATOM 687 O O . ALA A 1 86 ? -9.753 0.064 9.84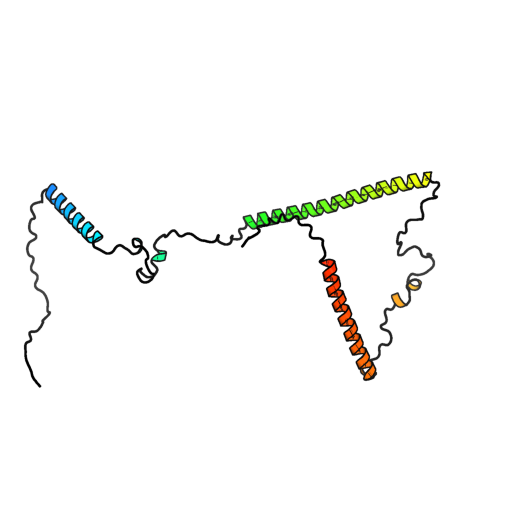0 1.00 91.19 86 ALA A O 1
ATOM 688 N N . PRO A 1 87 ? -7.787 -0.801 9.154 1.00 89.50 87 PRO A N 1
ATOM 689 C CA . PRO A 1 87 ? -7.039 0.421 9.412 1.00 89.50 87 PRO A CA 1
ATOM 690 C C . PRO A 1 87 ? -7.518 1.540 8.484 1.00 89.50 87 PRO A C 1
ATOM 692 O O . PRO A 1 87 ? -7.605 1.360 7.268 1.00 89.50 87 PRO A O 1
ATOM 695 N N . VAL A 1 88 ? -7.813 2.703 9.064 1.00 91.44 88 VAL A N 1
ATOM 696 C CA . VAL A 1 88 ? -8.132 3.917 8.305 1.00 91.44 88 VAL A CA 1
ATOM 697 C C . VAL A 1 88 ? -6.857 4.420 7.628 1.00 91.44 88 VAL A C 1
ATOM 699 O O . VAL A 1 88 ? -5.787 4.433 8.235 1.00 91.44 88 VAL A O 1
ATOM 702 N N . ILE A 1 89 ? -6.966 4.829 6.364 1.00 88.81 89 ILE A N 1
ATOM 703 C CA . ILE A 1 89 ? -5.848 5.386 5.598 1.00 88.81 89 ILE A CA 1
ATOM 704 C C . ILE A 1 89 ? -5.632 6.829 6.068 1.00 88.81 89 ILE A C 1
ATOM 706 O O . ILE A 1 89 ? -6.359 7.728 5.654 1.00 88.81 89 ILE A O 1
ATOM 710 N N . THR A 1 90 ? -4.667 7.038 6.965 1.00 95.31 90 THR A N 1
ATOM 711 C CA . THR A 1 90 ? -4.252 8.370 7.429 1.00 95.31 90 THR A CA 1
ATOM 712 C C . THR A 1 90 ? -3.088 8.911 6.600 1.00 95.31 90 THR A C 1
ATOM 714 O O . THR A 1 90 ? -2.293 8.149 6.041 1.00 95.31 90 THR A O 1
ATOM 717 N N . GLU A 1 91 ? -2.963 10.238 6.553 1.00 93.81 91 GLU A N 1
ATOM 718 C CA . GLU A 1 91 ? -1.949 10.942 5.755 1.00 93.81 91 GLU A CA 1
ATOM 719 C C . GLU A 1 91 ? -0.512 10.545 6.152 1.00 93.81 91 GLU A C 1
ATOM 721 O O . GLU A 1 91 ? 0.343 10.323 5.290 1.00 93.81 91 GLU A O 1
ATOM 726 N N . GLU A 1 92 ? -0.271 10.336 7.451 1.00 92.56 92 GLU A N 1
ATOM 727 C CA . GLU A 1 92 ? 0.995 9.839 8.012 1.00 92.56 92 GLU A CA 1
ATOM 728 C C . GLU A 1 92 ? 1.392 8.464 7.447 1.00 92.56 92 GLU A C 1
ATOM 730 O O . GLU A 1 92 ? 2.551 8.227 7.090 1.00 92.56 92 GLU A O 1
ATOM 735 N N . VAL A 1 93 ? 0.423 7.547 7.333 1.00 95.94 93 VAL A N 1
ATOM 736 C CA . VAL A 1 93 ? 0.648 6.197 6.798 1.00 95.94 93 VAL A CA 1
ATOM 737 C C . VAL A 1 93 ? 0.950 6.267 5.303 1.00 95.94 93 VAL A C 1
ATOM 739 O O . VAL A 1 93 ? 1.865 5.584 4.840 1.00 95.94 93 VAL A O 1
ATOM 742 N N . THR A 1 94 ? 0.257 7.125 4.547 1.00 94.69 94 THR A N 1
ATOM 743 C CA . THR A 1 94 ? 0.571 7.333 3.125 1.00 94.69 94 THR A CA 1
ATOM 744 C C . THR A 1 94 ? 1.950 7.958 2.914 1.00 94.69 94 THR A C 1
ATOM 746 O O . THR A 1 94 ? 2.702 7.450 2.083 1.00 94.69 94 THR A O 1
ATOM 749 N N . ALA A 1 95 ? 2.350 8.956 3.710 1.00 95.81 95 ALA A N 1
ATOM 750 C CA . ALA A 1 95 ? 3.682 9.562 3.626 1.00 95.81 95 ALA A CA 1
ATOM 751 C C . ALA A 1 95 ? 4.803 8.543 3.917 1.00 95.81 95 ALA A C 1
ATOM 753 O O . ALA A 1 95 ? 5.789 8.457 3.182 1.00 95.81 95 ALA A O 1
ATOM 754 N N . SER A 1 96 ? 4.618 7.694 4.934 1.00 96.31 96 SER A N 1
ATOM 755 C CA . SER A 1 96 ? 5.540 6.593 5.254 1.00 96.31 96 SER A CA 1
ATOM 756 C C . SER A 1 96 ? 5.677 5.581 4.101 1.00 96.31 96 SER A C 1
ATOM 758 O O . SER A 1 96 ? 6.783 5.139 3.768 1.00 96.31 96 SER A O 1
ATOM 760 N N . ILE A 1 97 ? 4.563 5.254 3.431 1.00 96.38 97 ILE A N 1
ATOM 761 C CA . ILE A 1 97 ? 4.548 4.378 2.250 1.00 96.38 97 ILE A CA 1
ATOM 762 C C . ILE A 1 97 ? 5.266 5.030 1.062 1.00 96.38 97 ILE A C 1
ATOM 764 O O . ILE A 1 97 ? 6.074 4.365 0.409 1.00 96.38 97 ILE A O 1
ATOM 768 N N . GLU A 1 98 ? 5.031 6.316 0.792 1.00 95.88 98 GLU A N 1
ATOM 769 C CA . GLU A 1 98 ? 5.746 7.038 -0.262 1.00 95.88 98 GLU A CA 1
ATOM 770 C C . GLU A 1 98 ? 7.258 7.044 -0.032 1.00 95.88 98 GLU A C 1
ATOM 772 O O . GLU A 1 98 ? 8.022 6.786 -0.959 1.00 95.88 98 GLU A O 1
ATOM 777 N N . ASP A 1 99 ? 7.713 7.311 1.190 1.00 97.25 99 ASP A N 1
ATOM 778 C CA . ASP A 1 99 ? 9.141 7.374 1.503 1.00 97.25 99 ASP A CA 1
ATOM 779 C C . ASP A 1 99 ? 9.824 6.010 1.393 1.00 97.25 99 ASP A C 1
ATOM 781 O O . ASP A 1 99 ? 10.974 5.925 0.956 1.00 97.25 99 ASP A O 1
ATOM 785 N N . MET A 1 100 ? 9.109 4.925 1.693 1.00 97.06 100 MET A N 1
ATOM 786 C CA . MET A 1 100 ? 9.548 3.564 1.378 1.00 97.06 100 MET A CA 1
ATOM 787 C C . MET A 1 100 ? 9.654 3.322 -0.142 1.00 97.06 100 MET A C 1
ATOM 789 O O . MET A 1 100 ? 10.589 2.653 -0.587 1.00 97.06 100 MET A O 1
ATOM 793 N N . ILE A 1 101 ? 8.738 3.867 -0.949 1.00 96.88 101 ILE A N 1
ATOM 794 C CA . ILE A 1 101 ? 8.769 3.759 -2.420 1.00 96.88 101 ILE A CA 1
ATOM 795 C C . ILE A 1 101 ? 9.934 4.576 -3.005 1.00 96.88 101 ILE A C 1
ATOM 797 O O . ILE A 1 101 ? 10.728 4.033 -3.775 1.00 96.88 101 ILE A O 1
ATOM 801 N N . LYS A 1 102 ? 10.097 5.840 -2.586 1.00 96.88 102 LYS A N 1
ATOM 802 C CA . LYS A 1 102 ? 11.201 6.738 -2.980 1.00 96.88 102 LYS A CA 1
ATOM 803 C C . LYS A 1 102 ? 12.567 6.088 -2.704 1.00 96.88 102 LYS A C 1
ATOM 805 O O . LYS A 1 102 ? 13.435 6.078 -3.580 1.00 96.88 102 LYS A O 1
ATOM 810 N N . LYS A 1 103 ? 12.741 5.476 -1.522 1.00 96.25 103 LYS A N 1
ATOM 811 C CA . LYS A 1 103 ? 13.958 4.730 -1.140 1.00 96.25 103 LYS A CA 1
ATOM 812 C C . LYS A 1 103 ? 14.243 3.550 -2.079 1.00 96.25 103 LYS A C 1
ATOM 814 O O . LYS A 1 103 ? 15.343 3.484 -2.619 1.00 96.25 103 LYS A O 1
ATOM 819 N N . ARG A 1 104 ? 13.259 2.677 -2.341 1.00 96.38 104 ARG A N 1
ATOM 820 C CA . ARG A 1 104 ? 13.421 1.510 -3.239 1.00 96.38 104 ARG A CA 1
ATOM 821 C C . ARG A 1 104 ? 13.814 1.904 -4.663 1.00 96.38 104 ARG A C 1
ATOM 823 O O . ARG A 1 104 ? 14.785 1.375 -5.188 1.00 96.38 104 ARG A O 1
ATOM 830 N N . ILE A 1 105 ? 13.121 2.883 -5.253 1.00 96.38 105 ILE A N 1
ATOM 831 C CA . ILE A 1 105 ? 13.429 3.385 -6.607 1.00 96.38 105 ILE A CA 1
ATOM 832 C C . ILE A 1 105 ? 14.875 3.906 -6.683 1.00 96.38 105 ILE A C 1
ATOM 834 O O . ILE A 1 105 ? 15.579 3.665 -7.664 1.00 96.38 105 ILE A O 1
ATOM 838 N N . THR A 1 106 ? 15.333 4.586 -5.628 1.00 95.25 106 THR A N 1
ATOM 839 C CA . THR A 1 106 ? 16.701 5.115 -5.530 1.00 95.25 106 THR A CA 1
ATOM 840 C C . THR A 1 106 ? 17.737 3.990 -5.408 1.00 95.25 106 THR A C 1
ATOM 842 O O . THR A 1 106 ? 18.787 4.041 -6.049 1.00 95.25 106 THR A O 1
ATOM 845 N N . GLU A 1 107 ? 17.446 2.956 -4.616 1.00 94.00 107 GLU A N 1
ATOM 846 C CA . GLU A 1 107 ? 18.311 1.786 -4.434 1.00 94.00 107 GLU A CA 1
ATOM 847 C C . GLU A 1 107 ? 18.457 0.968 -5.727 1.00 94.00 107 GLU A C 1
ATOM 849 O O . GLU A 1 107 ? 19.583 0.710 -6.157 1.00 94.00 107 GLU A O 1
ATOM 854 N N . ASP A 1 108 ? 17.351 0.634 -6.401 1.00 89.81 108 ASP A N 1
ATOM 855 C CA . ASP A 1 108 ? 17.365 -0.133 -7.655 1.00 89.81 108 ASP A CA 1
ATOM 856 C C . ASP A 1 108 ? 18.086 0.618 -8.789 1.00 89.81 108 ASP A C 1
ATOM 858 O O . ASP A 1 108 ? 18.882 0.026 -9.528 1.00 89.81 108 ASP A O 1
ATOM 862 N N . TYR A 1 109 ? 17.886 1.939 -8.895 1.00 89.75 109 TYR A N 1
ATOM 863 C CA . TYR A 1 109 ? 18.615 2.786 -9.844 1.00 89.75 109 TYR A CA 1
ATOM 864 C C . TYR A 1 109 ? 20.130 2.767 -9.583 1.00 89.75 109 TYR A C 1
ATOM 866 O O . TYR A 1 109 ? 20.923 2.545 -10.503 1.00 89.75 109 TYR A O 1
ATOM 874 N N . ASN A 1 110 ? 20.545 2.936 -8.323 1.00 90.19 110 ASN A N 1
ATOM 875 C CA . ASN A 1 110 ? 21.957 2.911 -7.938 1.00 90.19 110 ASN A CA 1
ATOM 876 C C . ASN A 1 110 ? 22.594 1.528 -8.149 1.00 90.19 110 ASN A C 1
ATOM 878 O O . ASN A 1 110 ? 23.730 1.438 -8.617 1.00 90.19 110 ASN A O 1
ATOM 882 N N . LYS A 1 111 ? 21.857 0.448 -7.869 1.00 86.69 111 LYS A N 1
ATOM 883 C CA . LYS A 1 111 ? 22.278 -0.943 -8.083 1.00 86.69 111 LYS A CA 1
ATOM 884 C C . LYS A 1 111 ? 22.520 -1.248 -9.564 1.00 86.69 111 LYS A C 1
ATOM 886 O O . LYS A 1 111 ? 23.568 -1.792 -9.908 1.00 86.69 111 LYS A O 1
ATOM 891 N N . SER A 1 112 ? 21.602 -0.828 -10.437 1.00 81.12 112 SER A N 1
ATOM 892 C CA . SER A 1 112 ? 21.757 -0.910 -11.897 1.00 81.12 112 SER A CA 1
ATOM 893 C C . SER A 1 112 ? 22.982 -0.122 -12.382 1.00 81.12 112 SER A C 1
ATOM 895 O O . SER A 1 112 ? 23.855 -0.659 -13.068 1.00 81.12 112 SER A O 1
ATOM 897 N N . LYS A 1 113 ? 23.110 1.137 -11.940 1.00 86.19 113 LYS A N 1
ATOM 898 C CA . LYS A 1 113 ? 24.228 2.021 -12.295 1.00 86.19 113 LYS A CA 1
ATOM 899 C C . LYS A 1 113 ? 25.592 1.470 -11.856 1.00 86.19 113 LYS A C 1
ATOM 901 O O . LYS A 1 113 ? 26.557 1.608 -12.606 1.00 86.19 113 LYS A O 1
ATOM 906 N N . LYS A 1 114 ? 25.677 0.821 -10.687 1.00 83.00 114 LYS A N 1
ATOM 907 C CA . LYS A 1 114 ? 26.913 0.189 -10.195 1.00 83.00 114 LYS A CA 1
ATOM 908 C C . LYS A 1 114 ? 27.354 -0.972 -11.089 1.00 83.00 114 LYS A C 1
ATOM 910 O O . LYS A 1 114 ? 28.503 -0.990 -11.515 1.00 83.00 114 LYS A O 1
ATOM 915 N N . GLY A 1 115 ? 26.439 -1.880 -11.441 1.00 82.00 115 GLY A N 1
ATOM 916 C CA . GLY A 1 115 ? 26.752 -3.007 -12.328 1.00 82.00 115 GLY A CA 1
ATOM 917 C C . GLY A 1 115 ? 27.232 -2.560 -13.715 1.00 82.00 115 GLY A C 1
ATOM 918 O O . GLY A 1 115 ? 28.185 -3.119 -14.250 1.00 82.00 115 GLY A O 1
ATOM 919 N N . LEU A 1 116 ? 26.638 -1.499 -14.275 1.00 80.50 116 LEU A N 1
ATOM 920 C CA . LEU A 1 116 ? 27.093 -0.916 -15.545 1.00 80.50 116 LEU A CA 1
ATOM 921 C C . LEU A 1 116 ? 28.509 -0.319 -15.458 1.00 80.50 116 LEU A C 1
ATOM 923 O O . LEU A 1 116 ? 29.278 -0.460 -16.410 1.00 80.50 116 LEU A O 1
ATOM 927 N N . ALA A 1 117 ? 28.874 0.308 -14.335 1.00 84.69 117 ALA A N 1
ATOM 928 C CA . ALA A 1 117 ? 30.229 0.818 -14.116 1.00 84.69 117 ALA A CA 1
ATOM 929 C C . ALA A 1 117 ? 31.258 -0.324 -14.008 1.00 84.69 117 ALA A C 1
ATOM 931 O O . ALA A 1 117 ? 32.269 -0.301 -14.706 1.00 84.69 117 ALA A O 1
ATOM 932 N N . GLU A 1 118 ? 30.959 -1.363 -13.222 1.00 88.12 118 GLU A N 1
ATOM 933 C CA . GLU A 1 118 ? 31.815 -2.550 -13.059 1.00 88.12 118 GLU A CA 1
ATOM 934 C C . GLU A 1 118 ? 32.053 -3.276 -14.399 1.00 88.12 118 GLU A C 1
ATOM 936 O O . GLU A 1 118 ? 33.187 -3.634 -14.728 1.00 88.12 118 GLU A O 1
ATOM 941 N N . ILE A 1 119 ? 31.007 -3.427 -15.223 1.00 85.62 119 ILE A N 1
ATOM 942 C CA . ILE A 1 119 ? 31.106 -3.990 -16.581 1.00 85.62 119 ILE A CA 1
ATOM 943 C C . ILE A 1 119 ? 31.963 -3.097 -17.494 1.00 85.62 119 ILE A C 1
ATOM 945 O O . ILE A 1 119 ? 32.793 -3.605 -18.255 1.00 85.62 119 ILE A O 1
ATOM 949 N N . TYR A 1 120 ? 31.791 -1.773 -17.430 1.00 89.50 120 TYR A N 1
ATOM 950 C CA . TYR A 1 120 ? 32.575 -0.837 -18.234 1.00 89.50 120 TYR A CA 1
ATOM 951 C C . TYR A 1 120 ? 34.067 -0.901 -17.882 1.00 89.50 120 TYR A C 1
ATOM 953 O O . TYR A 1 120 ? 34.891 -1.084 -18.783 1.00 89.50 120 TYR A O 1
ATOM 961 N N . GLU A 1 121 ? 34.415 -0.836 -16.594 1.00 91.75 121 GLU A N 1
ATOM 962 C CA . GLU A 1 121 ? 35.795 -0.941 -16.102 1.00 91.75 121 GLU A CA 1
ATOM 963 C C . GLU A 1 121 ? 36.449 -2.264 -16.520 1.00 91.75 121 GLU A C 1
ATOM 965 O O . GLU A 1 121 ? 37.543 -2.255 -17.095 1.00 91.75 121 GLU A O 1
ATOM 970 N N . ALA A 1 122 ? 35.751 -3.392 -16.341 1.00 91.31 122 ALA A N 1
ATOM 971 C CA . ALA A 1 122 ? 36.215 -4.696 -16.807 1.00 91.31 122 ALA A CA 1
ATOM 972 C C . ALA A 1 122 ? 36.469 -4.709 -18.327 1.00 91.31 122 ALA A C 1
ATOM 974 O O . ALA A 1 122 ? 37.499 -5.216 -18.776 1.00 91.31 122 ALA A O 1
ATOM 975 N N . SER A 1 123 ? 35.590 -4.092 -19.128 1.00 89.00 123 SER A N 1
ATOM 976 C CA . SER A 1 123 ? 35.763 -4.011 -20.586 1.00 89.00 123 SER A CA 1
ATOM 977 C C . SER A 1 123 ? 36.975 -3.162 -21.005 1.00 89.00 123 SER A C 1
ATOM 979 O O . SER A 1 123 ? 37.670 -3.507 -21.963 1.00 89.00 123 SER A O 1
ATOM 981 N N . VAL A 1 124 ? 37.265 -2.073 -20.282 1.00 92.44 124 VAL A N 1
ATOM 982 C CA . VAL A 1 124 ? 38.418 -1.192 -20.534 1.00 92.44 124 VAL A CA 1
ATOM 983 C C . VAL A 1 124 ? 39.724 -1.895 -20.161 1.00 92.44 124 VAL A C 1
ATOM 985 O O . VAL A 1 124 ? 40.685 -1.863 -20.935 1.00 92.44 124 VAL A O 1
ATOM 988 N N . LEU A 1 125 ? 39.754 -2.586 -19.018 1.00 91.88 125 LEU A N 1
ATOM 989 C CA . LEU A 1 125 ? 40.897 -3.398 -18.598 1.00 91.88 125 LEU A CA 1
ATOM 990 C C . LEU A 1 125 ? 41.150 -4.557 -19.572 1.00 91.88 125 LEU A C 1
ATOM 992 O O . LEU A 1 125 ? 42.292 -4.749 -19.991 1.00 91.88 125 LEU A O 1
ATOM 996 N N . PHE A 1 126 ? 40.104 -5.268 -20.006 1.00 91.00 126 PHE A N 1
ATOM 997 C CA . PHE A 1 126 ? 40.222 -6.351 -20.984 1.00 91.00 126 PHE A CA 1
ATOM 998 C C . PHE A 1 126 ? 40.784 -5.861 -22.325 1.00 91.00 126 PHE A C 1
ATOM 1000 O O . PHE A 1 126 ? 41.758 -6.428 -22.812 1.00 91.00 126 PHE A O 1
ATOM 1007 N N . LYS A 1 127 ? 40.263 -4.756 -22.883 1.00 87.94 127 LYS A N 1
ATOM 1008 C CA . LYS A 1 127 ? 40.806 -4.137 -24.112 1.00 87.94 127 LYS A CA 1
ATOM 1009 C C . LYS A 1 127 ? 42.291 -3.777 -23.964 1.00 87.94 127 LYS A C 1
ATOM 1011 O O . LYS A 1 127 ? 43.094 -4.074 -24.846 1.00 87.94 127 LYS A O 1
ATOM 1016 N N . LYS A 1 128 ? 42.677 -3.186 -22.825 1.00 91.94 128 LYS A N 1
ATOM 1017 C CA . LYS A 1 128 ? 44.066 -2.795 -22.521 1.00 91.94 128 LYS A CA 1
ATOM 1018 C C . LYS A 1 128 ? 45.010 -3.992 -22.345 1.00 91.94 128 LYS A C 1
ATOM 1020 O O . LYS A 1 128 ? 46.195 -3.869 -22.649 1.00 91.94 128 LYS A O 1
ATOM 1025 N N . LEU A 1 129 ? 44.514 -5.126 -21.847 1.00 91.56 129 LEU A N 1
ATOM 1026 C CA . LEU A 1 129 ? 45.278 -6.372 -21.733 1.00 91.56 129 LEU A CA 1
ATOM 1027 C C . LEU A 1 129 ? 45.378 -7.099 -23.079 1.00 91.56 129 LEU A C 1
ATOM 1029 O O . LEU A 1 129 ? 46.476 -7.496 -23.455 1.00 91.56 129 LEU A O 1
ATOM 1033 N N . GLY A 1 130 ? 44.279 -7.193 -23.832 1.00 87.69 130 GLY A N 1
ATOM 1034 C CA . GLY A 1 130 ? 44.241 -7.804 -25.162 1.00 87.69 130 GLY A CA 1
ATOM 1035 C C . GLY A 1 130 ? 45.258 -7.178 -26.116 1.00 87.69 130 GLY A C 1
ATOM 1036 O O . GLY A 1 130 ? 46.107 -7.889 -26.638 1.00 87.69 130 GLY A O 1
ATOM 1037 N N . LEU A 1 131 ? 45.270 -5.845 -26.240 1.00 85.25 131 LEU A N 1
ATOM 1038 C CA . LEU A 1 131 ? 46.241 -5.125 -27.082 1.00 85.25 131 LEU A CA 1
ATOM 1039 C C . LEU A 1 131 ? 47.708 -5.380 -26.688 1.00 85.25 131 LEU A C 1
ATOM 1041 O O . LEU A 1 131 ? 48.583 -5.398 -27.549 1.00 85.25 131 LEU A O 1
ATOM 1045 N N . LYS A 1 132 ? 47.996 -5.585 -25.394 1.00 90.69 132 LYS A N 1
ATOM 1046 C CA . LYS A 1 132 ? 49.350 -5.922 -24.922 1.00 90.69 132 LYS A CA 1
ATOM 1047 C C . LYS A 1 132 ? 49.736 -7.360 -25.260 1.00 90.69 132 LYS A C 1
ATOM 1049 O O . LYS A 1 132 ? 50.873 -7.602 -25.650 1.00 90.69 132 LYS A O 1
ATOM 1054 N N . LEU A 1 133 ? 48.814 -8.302 -25.074 1.00 88.06 133 LEU A N 1
ATOM 1055 C CA . LEU A 1 133 ? 49.050 -9.720 -25.340 1.00 88.06 133 LEU A CA 1
ATOM 1056 C C . LEU A 1 133 ? 49.174 -9.992 -26.842 1.00 88.06 133 LEU A C 1
ATOM 1058 O O . LEU A 1 133 ? 50.061 -10.735 -27.238 1.00 88.06 133 LEU A O 1
ATOM 1062 N N . ASP A 1 134 ? 48.357 -9.344 -27.671 1.00 86.12 134 ASP A N 1
ATOM 1063 C CA . ASP A 1 134 ? 48.378 -9.481 -29.132 1.00 86.12 134 ASP A CA 1
ATOM 1064 C C . ASP A 1 134 ? 49.685 -8.937 -29.744 1.00 86.12 134 ASP A C 1
ATOM 1066 O O . ASP A 1 134 ? 50.311 -9.596 -30.574 1.00 86.12 134 ASP A O 1
ATOM 1070 N N . ALA A 1 135 ? 50.186 -7.804 -29.234 1.00 85.94 135 ALA A N 1
ATOM 1071 C CA . ALA A 1 135 ? 51.495 -7.266 -29.615 1.00 85.94 135 ALA A CA 1
ATOM 1072 C C . ALA A 1 135 ? 52.671 -8.190 -29.225 1.00 85.94 135 ALA A C 1
ATOM 1074 O O . ALA A 1 135 ? 53.643 -8.292 -29.970 1.00 85.94 135 ALA A O 1
ATOM 1075 N N . LEU A 1 136 ? 52.587 -8.891 -28.086 1.00 89.56 136 LEU A N 1
ATOM 1076 C CA . LEU A 1 136 ? 53.574 -9.908 -27.685 1.00 89.56 136 LEU A CA 1
ATOM 1077 C C . LEU A 1 136 ? 53.441 -11.195 -28.523 1.00 89.56 136 LEU A C 1
ATOM 1079 O O . LEU A 1 136 ? 54.441 -11.796 -28.915 1.00 89.56 136 LEU A O 1
ATOM 1083 N N . ALA A 1 137 ? 52.211 -11.587 -28.857 1.00 86.38 137 ALA A N 1
ATOM 1084 C CA . ALA A 1 137 ? 51.873 -12.748 -29.679 1.00 86.38 137 ALA A CA 1
ATOM 1085 C C . ALA A 1 137 ? 52.030 -12.506 -31.196 1.00 86.38 137 ALA A C 1
ATOM 1087 O O . ALA A 1 137 ? 51.492 -13.270 -31.998 1.00 86.38 137 ALA A O 1
ATOM 1088 N N . HIS A 1 138 ? 52.748 -11.448 -31.598 1.00 83.62 138 HIS A N 1
ATOM 1089 C CA . HIS A 1 138 ? 53.012 -11.098 -32.999 1.00 83.62 138 HIS A CA 1
ATOM 1090 C C . HIS A 1 138 ? 51.727 -11.053 -33.854 1.00 83.62 138 HIS A C 1
ATOM 1092 O O . HIS A 1 138 ? 51.699 -11.566 -34.971 1.00 83.62 138 HIS A O 1
ATOM 1098 N N . PHE A 1 139 ? 50.644 -10.488 -33.303 1.00 77.12 139 PHE A N 1
ATOM 1099 C CA . PHE A 1 139 ? 49.325 -10.340 -33.940 1.00 77.12 139 PHE A CA 1
ATOM 1100 C C . PHE A 1 139 ? 48.699 -11.649 -34.466 1.00 77.12 139 PHE A C 1
ATOM 1102 O O . PHE A 1 139 ? 47.785 -11.632 -35.288 1.00 77.12 139 PHE A O 1
ATOM 1109 N N . SER A 1 140 ? 49.174 -12.805 -33.989 1.00 79.75 140 SER A N 1
ATOM 1110 C CA . SER A 1 140 ? 48.775 -14.124 -34.504 1.00 79.75 140 SER A CA 1
ATOM 1111 C C . SER A 1 140 ? 47.487 -14.674 -33.875 1.00 79.75 140 SER A C 1
ATOM 1113 O O . SER A 1 140 ? 47.083 -15.790 -34.196 1.00 79.75 140 SER A O 1
ATOM 1115 N N . PHE A 1 141 ? 46.847 -13.925 -32.966 1.00 76.44 141 PHE A N 1
ATOM 1116 C CA . PHE A 1 141 ? 45.699 -14.397 -32.182 1.00 76.44 141 PHE A CA 1
ATOM 1117 C C . PHE A 1 141 ? 44.390 -13.637 -32.442 1.00 76.44 141 PHE A C 1
ATOM 1119 O O . PHE A 1 141 ? 43.326 -14.176 -32.148 1.00 76.44 141 PHE A O 1
ATOM 1126 N N . ALA A 1 142 ? 44.433 -12.416 -32.985 1.00 71.62 142 ALA A N 1
ATOM 1127 C CA . ALA A 1 142 ? 43.258 -11.557 -33.130 1.00 71.62 142 ALA A CA 1
ATOM 1128 C C . ALA A 1 142 ? 42.633 -11.589 -34.546 1.00 71.62 142 ALA A C 1
ATOM 1130 O O . ALA A 1 142 ? 42.955 -10.734 -35.380 1.00 71.62 142 ALA A O 1
ATOM 1131 N N . PRO A 1 143 ? 41.664 -12.484 -34.846 1.00 71.19 143 PRO A N 1
ATOM 1132 C CA . PRO A 1 143 ? 40.697 -12.176 -35.891 1.00 71.19 143 PRO A CA 1
ATOM 1133 C C . PRO A 1 143 ? 39.953 -10.902 -35.473 1.00 71.19 143 PRO A C 1
ATOM 1135 O O . PRO A 1 143 ? 39.616 -10.725 -34.299 1.00 71.19 143 PRO A O 1
ATOM 1138 N N . LYS A 1 144 ? 39.715 -9.992 -36.424 1.00 63.88 144 LYS A N 1
ATOM 1139 C CA . LYS A 1 144 ? 39.052 -8.713 -36.131 1.00 63.88 144 LYS A CA 1
ATOM 1140 C C . LYS A 1 144 ? 37.709 -8.985 -35.437 1.00 63.88 144 LYS A C 1
ATOM 1142 O O . LYS A 1 144 ? 36.960 -9.829 -35.935 1.00 63.88 144 LYS A O 1
ATOM 1147 N N . PRO A 1 145 ? 37.390 -8.308 -34.316 1.00 68.50 145 PRO A N 1
ATOM 1148 C CA . PRO A 1 145 ? 36.101 -8.491 -33.668 1.00 68.50 145 PRO A CA 1
ATOM 1149 C C . PRO A 1 145 ? 35.004 -8.135 -34.669 1.00 68.50 145 PRO A C 1
ATOM 1151 O O . PRO A 1 145 ? 35.066 -7.077 -35.297 1.00 68.50 145 PRO A O 1
ATOM 1154 N N . VAL A 1 146 ? 34.017 -9.019 -34.821 1.00 67.44 146 VAL A N 1
ATOM 1155 C CA . VAL A 1 146 ? 32.844 -8.753 -35.657 1.00 67.44 146 VAL A CA 1
ATOM 1156 C C . VAL A 1 146 ? 31.969 -7.750 -34.916 1.00 67.44 146 VAL A C 1
ATOM 1158 O O . VAL A 1 146 ? 31.047 -8.108 -34.186 1.00 67.44 146 VAL A O 1
ATOM 1161 N N . VAL A 1 147 ? 32.313 -6.475 -35.068 1.00 64.50 147 VAL A N 1
ATOM 1162 C CA . VAL A 1 147 ? 31.345 -5.398 -34.913 1.00 64.50 147 VAL A CA 1
ATOM 1163 C C . VAL A 1 147 ? 30.383 -5.544 -36.085 1.00 64.50 147 VAL A C 1
ATOM 1165 O O . VAL A 1 147 ? 30.810 -5.656 -37.236 1.00 64.50 147 VAL A O 1
ATOM 1168 N N . GLU A 1 148 ? 29.086 -5.583 -35.804 1.00 63.56 148 GLU A N 1
ATOM 1169 C CA . GLU A 1 148 ? 28.064 -5.478 -36.842 1.00 63.56 148 GLU A CA 1
ATOM 1170 C C . GLU A 1 148 ? 28.022 -4.014 -37.307 1.00 63.56 148 GLU A C 1
ATOM 1172 O O . GLU A 1 148 ? 27.146 -3.248 -36.917 1.00 63.56 148 GLU A O 1
ATOM 1177 N N . ASP A 1 149 ? 29.020 -3.612 -38.105 1.00 54.53 149 ASP A N 1
ATOM 1178 C CA . ASP A 1 149 ? 29.168 -2.273 -38.695 1.00 54.53 149 ASP A CA 1
ATOM 1179 C C . ASP A 1 149 ? 28.148 -2.060 -39.831 1.00 54.53 149 ASP A C 1
ATOM 1181 O O . ASP A 1 149 ? 28.479 -1.813 -40.997 1.00 54.53 149 ASP A O 1
ATOM 1185 N N . ILE A 1 150 ? 26.866 -2.157 -39.473 1.00 65.44 150 ILE A N 1
ATOM 1186 C CA . ILE A 1 150 ? 25.726 -1.773 -40.300 1.00 65.44 150 ILE A CA 1
ATOM 1187 C C . ILE A 1 150 ? 25.783 -0.270 -40.603 1.00 65.44 150 ILE A C 1
ATOM 1189 O O . ILE A 1 150 ? 25.270 0.541 -39.836 1.00 65.44 150 ILE A O 1
ATOM 1193 N N . LEU A 1 151 ? 26.459 0.078 -41.709 1.00 55.81 151 LEU A N 1
ATOM 1194 C CA . LEU A 1 151 ? 26.060 1.063 -42.741 1.00 55.81 151 LEU A CA 1
ATOM 1195 C C . LEU A 1 151 ? 27.254 1.504 -43.624 1.00 55.81 151 LEU A C 1
ATOM 1197 O O . LEU A 1 151 ? 27.046 1.956 -44.742 1.00 55.81 151 LEU A O 1
ATOM 1201 N N . HIS A 1 152 ? 28.504 1.372 -43.155 1.00 55.81 152 HIS A N 1
ATOM 1202 C CA . HIS A 1 152 ? 29.661 2.085 -43.742 1.00 55.81 152 HIS A CA 1
ATOM 1203 C C . HIS A 1 152 ? 30.781 1.209 -44.343 1.00 55.81 152 HIS A C 1
ATOM 1205 O O . HIS A 1 152 ? 31.832 1.733 -44.710 1.00 55.81 152 HIS A O 1
ATOM 1211 N N . LEU A 1 153 ? 30.583 -0.107 -44.495 1.00 54.75 153 LEU A N 1
ATOM 1212 C CA . LEU A 1 153 ? 31.585 -1.010 -45.097 1.00 54.75 153 LEU A CA 1
ATOM 1213 C C . LEU A 1 153 ? 31.462 -1.155 -46.632 1.00 54.75 153 LEU A C 1
ATOM 1215 O O . LEU A 1 153 ? 32.011 -2.085 -47.224 1.00 54.75 153 LEU A O 1
ATOM 1219 N N . TRP A 1 154 ? 30.730 -0.254 -47.288 1.00 50.19 154 TRP A N 1
ATOM 1220 C CA . TRP A 1 154 ? 30.494 -0.269 -48.733 1.00 50.19 154 TRP A CA 1
ATOM 1221 C C . TRP A 1 154 ? 31.201 0.894 -49.437 1.00 50.19 154 TRP A C 1
ATOM 1223 O O . TRP A 1 154 ? 31.432 1.954 -48.859 1.00 50.19 154 TRP A O 1
ATOM 1233 N N . ALA A 1 155 ? 31.626 0.665 -50.682 1.00 50.62 155 ALA A N 1
ATOM 1234 C CA . ALA A 1 155 ? 32.510 1.585 -51.389 1.00 50.62 155 ALA A CA 1
ATOM 1235 C C . ALA A 1 155 ? 31.823 2.933 -51.673 1.00 50.62 155 ALA A C 1
ATOM 1237 O O . ALA A 1 155 ? 30.743 2.975 -52.257 1.00 50.62 155 ALA A O 1
ATOM 1238 N N . VAL A 1 156 ? 32.522 4.029 -51.353 1.00 59.41 156 VAL A N 1
ATOM 1239 C CA . VAL A 1 156 ? 32.063 5.442 -51.369 1.00 59.41 156 VAL A CA 1
ATOM 1240 C C . VAL A 1 156 ? 31.625 5.962 -52.764 1.00 59.41 156 VAL A C 1
ATOM 1242 O O . VAL A 1 156 ? 31.287 7.128 -52.928 1.00 59.41 156 VAL A O 1
ATOM 1245 N N . ALA A 1 157 ? 31.612 5.103 -53.786 1.00 60.44 157 ALA A N 1
ATOM 1246 C CA . ALA A 1 157 ? 31.224 5.409 -55.163 1.00 60.44 157 ALA A CA 1
ATOM 1247 C C . ALA A 1 157 ? 29.800 4.944 -55.547 1.00 60.44 157 ALA A C 1
ATOM 1249 O O . ALA A 1 157 ? 29.371 5.212 -56.669 1.00 60.44 157 ALA A O 1
ATOM 1250 N N . VAL A 1 158 ? 29.069 4.246 -54.667 1.00 58.50 158 VAL A N 1
ATOM 1251 C CA . VAL A 1 158 ? 27.698 3.763 -54.933 1.00 58.50 158 VAL A CA 1
ATOM 1252 C C . VAL A 1 158 ? 26.693 4.502 -54.049 1.00 58.50 158 VAL A C 1
ATOM 1254 O O . VAL A 1 158 ? 26.914 4.679 -52.855 1.00 58.50 158 VAL A O 1
ATOM 1257 N N . SER A 1 159 ? 25.581 4.952 -54.637 1.00 68.75 159 SER A N 1
ATOM 1258 C CA . SER A 1 159 ? 24.499 5.614 -53.902 1.00 68.75 159 SER A CA 1
ATOM 1259 C C . SER A 1 159 ? 23.635 4.610 -53.133 1.00 68.75 159 SER A C 1
ATOM 1261 O O . SER A 1 159 ? 23.277 3.566 -53.671 1.00 68.75 159 SER A O 1
ATOM 1263 N N . ASP A 1 160 ? 23.227 4.984 -51.921 1.00 67.12 160 ASP A N 1
ATOM 1264 C CA . ASP A 1 160 ? 22.408 4.206 -50.972 1.00 67.12 160 ASP A CA 1
ATOM 1265 C C . ASP A 1 160 ? 21.203 3.479 -51.618 1.00 67.12 160 ASP A C 1
ATOM 1267 O O . ASP A 1 160 ? 21.009 2.274 -51.455 1.00 67.12 160 ASP A O 1
ATOM 1271 N N . ALA A 1 161 ? 20.467 4.177 -52.490 1.00 69.75 161 ALA A N 1
ATOM 1272 C CA . ALA A 1 161 ? 19.311 3.646 -53.222 1.00 69.75 161 ALA A CA 1
ATOM 1273 C C . ALA A 1 161 ? 19.613 2.486 -54.202 1.00 69.75 161 ALA A C 1
ATOM 1275 O O . ALA A 1 161 ? 18.679 1.863 -54.702 1.00 69.75 161 ALA A O 1
ATOM 1276 N N . ALA A 1 162 ? 20.885 2.201 -54.498 1.00 70.12 162 ALA A N 1
ATOM 1277 C CA . ALA A 1 162 ? 21.324 1.048 -55.289 1.00 70.12 162 ALA A CA 1
ATOM 1278 C C . ALA A 1 162 ? 21.883 -0.103 -54.426 1.00 70.12 162 ALA A C 1
ATOM 1280 O O . ALA A 1 162 ? 22.294 -1.127 -54.972 1.00 70.12 162 ALA A O 1
ATOM 1281 N N . MET A 1 163 ? 21.928 0.071 -53.099 1.00 69.50 163 MET A N 1
ATOM 1282 C CA . MET A 1 163 ? 22.450 -0.913 -52.144 1.00 69.50 163 MET A CA 1
ATOM 1283 C C . MET A 1 163 ? 21.336 -1.583 -51.329 1.00 69.50 163 MET A C 1
ATOM 1285 O O . MET A 1 163 ? 21.466 -2.759 -50.993 1.00 69.50 163 MET A O 1
ATOM 1289 N N . LEU A 1 164 ? 20.217 -0.883 -51.093 1.00 75.50 164 LEU A N 1
ATOM 1290 C CA . LEU A 1 164 ? 18.958 -1.519 -50.691 1.00 75.50 164 LEU A CA 1
ATOM 1291 C C . LEU A 1 164 ? 18.469 -2.484 -51.781 1.00 75.50 164 LEU A C 1
ATOM 1293 O O . LEU A 1 164 ? 18.456 -2.162 -52.972 1.00 75.50 164 LEU A O 1
ATOM 1297 N N . ALA A 1 165 ? 17.984 -3.652 -51.372 1.00 79.06 165 ALA A N 1
ATOM 1298 C CA . ALA A 1 165 ? 17.323 -4.579 -52.276 1.00 79.06 165 ALA A CA 1
ATOM 1299 C C . ALA A 1 165 ? 15.977 -3.996 -52.764 1.00 79.06 165 ALA A C 1
ATOM 1301 O O . ALA A 1 165 ? 15.274 -3.337 -51.993 1.00 79.06 165 ALA A O 1
ATOM 1302 N N . PRO A 1 166 ? 15.510 -4.311 -53.990 1.00 78.56 166 PRO A N 1
ATOM 1303 C CA . PRO A 1 166 ? 14.207 -3.842 -54.483 1.00 78.56 166 PRO A CA 1
ATOM 1304 C C . PRO A 1 166 ? 13.012 -4.198 -53.579 1.00 78.56 166 PRO A C 1
ATOM 1306 O O . PRO A 1 166 ? 11.996 -3.510 -53.599 1.00 78.56 166 PRO A O 1
ATOM 1309 N N . GLN A 1 167 ? 13.138 -5.252 -52.765 1.00 78.31 167 GLN A N 1
ATOM 1310 C CA . GLN A 1 167 ? 12.140 -5.659 -51.773 1.00 78.31 167 GLN A CA 1
ATOM 1311 C C . GLN A 1 167 ? 12.128 -4.764 -50.516 1.00 78.31 167 GLN A C 1
ATOM 1313 O O . GLN A 1 167 ? 11.085 -4.635 -49.884 1.00 78.31 167 GLN A O 1
ATOM 1318 N N . GLU A 1 168 ? 13.251 -4.130 -50.170 1.00 78.06 168 GLU A N 1
ATOM 1319 C CA . GLU A 1 168 ? 13.362 -3.170 -49.059 1.00 78.06 168 GLU A CA 1
ATOM 1320 C C . GLU A 1 168 ? 12.853 -1.784 -49.480 1.00 78.06 168 GLU A C 1
ATOM 1322 O O . GLU A 1 168 ? 12.234 -1.077 -48.688 1.00 78.06 168 GLU A O 1
ATOM 1327 N N . VAL A 1 169 ? 13.032 -1.427 -50.758 1.00 79.44 169 VAL A N 1
ATOM 1328 C CA . VAL A 1 169 ? 12.447 -0.217 -51.363 1.00 79.44 169 VAL A CA 1
ATOM 1329 C C . VAL A 1 169 ? 10.929 -0.362 -51.583 1.00 79.44 169 VAL A C 1
ATOM 1331 O O . VAL A 1 169 ? 10.207 0.635 -51.551 1.00 79.44 169 VAL A O 1
ATOM 1334 N N . PHE A 1 170 ? 10.415 -1.582 -51.799 1.00 74.38 170 PHE A N 1
ATOM 1335 C CA . PHE A 1 170 ? 8.998 -1.818 -52.108 1.00 74.38 170 PHE A CA 1
ATOM 1336 C C . PHE A 1 170 ? 8.423 -3.121 -51.511 1.00 74.38 170 PHE A C 1
ATOM 1338 O O . PHE A 1 170 ? 8.407 -4.177 -52.149 1.00 74.38 170 PHE A O 1
ATOM 1345 N N . GLU A 1 171 ? 7.812 -3.028 -50.323 1.00 78.25 171 GLU A N 1
ATOM 1346 C CA . GLU A 1 171 ? 7.027 -4.120 -49.711 1.00 78.25 171 GLU A CA 1
ATOM 1347 C C . GLU A 1 171 ? 5.617 -4.282 -50.338 1.00 78.25 171 GLU A C 1
ATOM 1349 O O . GLU A 1 171 ? 4.572 -4.145 -49.688 1.00 78.25 171 GLU A O 1
ATOM 1354 N N . GLY A 1 172 ? 5.563 -4.589 -51.636 1.00 76.19 172 GLY A N 1
ATOM 1355 C CA . GLY A 1 172 ? 4.317 -4.859 -52.360 1.00 76.19 172 GLY A CA 1
ATOM 1356 C C . GLY A 1 172 ? 3.638 -6.180 -51.958 1.00 76.19 172 GLY A C 1
ATOM 1357 O O . GLY A 1 172 ? 4.276 -7.223 -51.835 1.00 76.19 172 GLY A O 1
ATOM 1358 N N . LYS A 1 173 ? 2.302 -6.189 -51.829 1.00 69.00 173 LYS A N 1
ATOM 1359 C CA . LYS A 1 173 ? 1.504 -7.392 -51.477 1.00 69.00 173 LYS A CA 1
ATOM 1360 C C . LYS A 1 173 ? 1.210 -8.339 -52.660 1.00 69.00 173 LYS A C 1
ATOM 1362 O O . LYS A 1 173 ? 0.177 -9.007 -52.651 1.00 69.00 173 LYS A O 1
ATOM 1367 N N . GLY A 1 174 ? 2.114 -8.432 -53.638 1.00 73.56 174 GLY A N 1
ATOM 1368 C CA . GLY A 1 174 ? 1.959 -9.282 -54.829 1.00 73.56 174 GLY A CA 1
ATOM 1369 C C . GLY A 1 174 ? 0.684 -8.972 -55.625 1.00 73.56 174 GLY A C 1
ATOM 1370 O O . GLY A 1 174 ? 0.297 -7.812 -55.737 1.00 73.56 174 GLY A O 1
ATOM 1371 N N . ASP A 1 175 ? 0.020 -10.009 -56.144 1.00 73.38 175 ASP A N 1
ATOM 1372 C CA . ASP A 1 175 ? -1.208 -9.890 -56.944 1.00 73.38 175 ASP A CA 1
ATOM 1373 C C . ASP A 1 175 ? -2.396 -9.329 -56.134 1.00 73.38 175 ASP A C 1
ATOM 1375 O O . ASP A 1 175 ? -3.159 -10.067 -55.490 1.00 73.38 175 ASP A O 1
ATOM 1379 N N . ILE A 1 176 ? -2.608 -8.012 -56.206 1.00 70.75 176 ILE A N 1
ATOM 1380 C CA . ILE A 1 176 ? -3.775 -7.329 -55.627 1.00 70.75 176 ILE A CA 1
ATOM 1381 C C . ILE A 1 176 ? -5.010 -7.560 -56.519 1.00 70.75 176 ILE A C 1
ATOM 1383 O O . ILE A 1 176 ? -5.508 -6.644 -57.161 1.00 70.75 176 ILE A O 1
ATOM 1387 N N . LYS A 1 177 ? -5.522 -8.799 -56.556 1.00 78.69 177 LYS A N 1
ATOM 1388 C CA . LYS A 1 177 ? -6.832 -9.086 -57.172 1.00 78.69 177 LYS A CA 1
ATOM 1389 C C . LYS A 1 177 ? -7.965 -8.511 -56.328 1.00 78.69 177 LYS A C 1
ATOM 1391 O O . LYS A 1 177 ? -8.009 -8.782 -55.116 1.00 78.69 177 LYS A O 1
ATOM 1396 N N . GLU A 1 178 ? -8.893 -7.821 -56.984 1.00 70.62 178 GLU A N 1
ATOM 1397 C CA . GLU A 1 178 ? -10.123 -7.291 -56.392 1.00 70.62 178 GLU A CA 1
ATOM 1398 C C . GLU A 1 178 ? -11.073 -8.421 -55.932 1.00 70.62 178 GLU A C 1
ATOM 1400 O O . GLU A 1 178 ? -10.906 -9.588 -56.295 1.00 70.62 178 GLU A O 1
ATOM 1405 N N . GLU A 1 179 ? -12.079 -8.108 -55.108 1.00 71.06 179 GLU A N 1
ATOM 1406 C CA . GLU A 1 179 ? -13.068 -9.107 -54.665 1.00 71.06 179 GLU A CA 1
ATOM 1407 C C . GLU A 1 179 ? -14.081 -9.485 -55.765 1.00 71.06 179 GLU A C 1
ATOM 1409 O O . GLU A 1 179 ? -14.663 -10.568 -55.703 1.00 71.06 179 GLU A O 1
ATOM 1414 N N . THR A 1 180 ? -14.253 -8.639 -56.785 1.00 73.88 180 THR A N 1
ATOM 1415 C CA . THR A 1 180 ? -15.128 -8.852 -57.955 1.00 73.88 180 THR A CA 1
ATOM 1416 C C . THR A 1 180 ? -14.569 -9.886 -58.938 1.00 73.88 180 THR A C 1
ATOM 1418 O O . THR A 1 180 ? -15.310 -10.734 -59.433 1.00 73.88 180 THR A O 1
ATOM 1421 N N . GLU A 1 181 ? -13.253 -9.881 -59.162 1.00 76.25 181 GLU A N 1
ATOM 1422 C CA . GLU A 1 181 ? -12.533 -10.836 -60.022 1.00 76.25 181 GLU A CA 1
ATOM 1423 C C . GLU A 1 181 ? -12.303 -12.206 -59.353 1.00 76.25 181 GLU A C 1
ATOM 1425 O O . GLU A 1 181 ? -11.802 -13.157 -59.963 1.00 76.25 181 GLU A O 1
ATOM 1430 N N . LEU A 1 182 ? -12.612 -12.323 -58.059 1.00 74.44 182 LEU A N 1
ATOM 1431 C CA . LEU A 1 182 ? -12.175 -13.445 -57.243 1.00 74.44 182 LEU A CA 1
ATOM 1432 C C . LEU A 1 182 ? -13.108 -14.656 -57.369 1.00 74.44 182 LEU A C 1
ATOM 1434 O O . LEU A 1 182 ? -14.235 -14.661 -56.869 1.00 74.44 182 LEU A O 1
ATOM 1438 N N . THR A 1 183 ? -12.608 -15.756 -57.942 1.00 81.75 183 THR A N 1
ATOM 1439 C CA . THR A 1 183 ? -13.403 -16.988 -58.069 1.00 81.75 183 THR A CA 1
ATOM 1440 C C . THR A 1 183 ? -13.931 -17.476 -56.713 1.00 81.75 183 THR A C 1
ATOM 1442 O O . THR A 1 183 ? -13.305 -17.312 -55.656 1.00 81.75 183 THR A O 1
ATOM 1445 N N . LYS A 1 184 ? -15.095 -18.142 -56.728 1.00 79.25 184 LYS A N 1
ATOM 1446 C CA . LYS A 1 184 ? -15.736 -18.697 -55.517 1.00 79.25 184 LYS A CA 1
ATOM 1447 C C . LYS A 1 184 ? -14.835 -19.701 -54.778 1.00 79.25 184 LYS A C 1
ATOM 1449 O O . LYS A 1 184 ? -15.014 -19.923 -53.580 1.00 79.25 184 LYS A O 1
ATOM 1454 N N . GLU A 1 185 ? -13.850 -20.278 -55.462 1.00 82.69 185 GLU A N 1
ATOM 1455 C CA . GLU A 1 185 ? -12.864 -21.201 -54.896 1.00 82.69 185 GLU A CA 1
ATOM 1456 C C . GLU A 1 185 ? -11.644 -20.479 -54.320 1.00 82.69 185 GLU A C 1
ATOM 1458 O O . GLU A 1 185 ? -11.267 -20.755 -53.177 1.00 82.69 185 GLU A O 1
ATOM 1463 N N . GLU A 1 186 ? -11.077 -19.489 -55.025 1.00 82.50 186 GLU A N 1
ATOM 1464 C CA . GLU A 1 186 ? -9.995 -18.672 -54.462 1.00 82.50 186 GLU A CA 1
ATOM 1465 C C . GLU A 1 186 ? -10.492 -17.909 -53.220 1.00 82.50 186 GLU A C 1
ATOM 1467 O O . GLU A 1 186 ? -9.794 -17.856 -52.207 1.00 82.50 186 GLU A O 1
ATOM 1472 N N . SER A 1 187 ? -11.751 -17.461 -53.223 1.00 81.31 187 SER A N 1
ATOM 1473 C CA . SER A 1 187 ? -12.464 -16.924 -52.055 1.00 81.31 187 SER A CA 1
ATOM 1474 C C . SER A 1 187 ? -12.463 -17.880 -50.853 1.00 81.31 187 SER A C 1
ATOM 1476 O O . SER A 1 187 ? -12.097 -17.488 -49.738 1.00 81.31 187 SER A O 1
ATOM 1478 N N . LYS A 1 188 ? -12.828 -19.158 -51.051 1.00 87.62 188 LYS A N 1
ATOM 1479 C CA . LYS A 1 188 ? -12.775 -20.191 -49.996 1.00 87.62 188 LYS A CA 1
ATOM 1480 C C . LYS A 1 188 ? -11.334 -20.409 -49.513 1.00 87.62 188 LYS A C 1
ATOM 1482 O O . LYS A 1 188 ? -11.096 -20.455 -48.303 1.00 87.62 188 LYS A O 1
ATOM 1487 N N . ARG A 1 189 ? -10.360 -20.456 -50.433 1.00 85.50 189 ARG A N 1
ATOM 1488 C CA . ARG A 1 189 ? -8.924 -20.615 -50.136 1.00 85.50 189 ARG A CA 1
ATOM 1489 C C . ARG A 1 189 ? -8.370 -19.444 -49.312 1.00 85.50 189 ARG A C 1
ATOM 1491 O O . ARG A 1 189 ? -7.706 -19.680 -48.300 1.00 85.50 189 ARG A O 1
ATOM 1498 N N . ARG A 1 190 ? -8.694 -18.192 -49.672 1.00 83.56 190 ARG A N 1
ATOM 1499 C CA . ARG A 1 190 ? -8.327 -16.978 -48.913 1.00 83.56 190 ARG A CA 1
ATOM 1500 C C . ARG A 1 190 ? -8.931 -17.010 -47.503 1.00 83.56 190 ARG A C 1
ATOM 1502 O O . ARG A 1 190 ? -8.197 -16.801 -46.537 1.00 83.56 190 ARG A O 1
ATOM 1509 N N . ARG A 1 191 ? -10.217 -17.365 -47.348 1.00 87.12 191 ARG A N 1
ATOM 1510 C CA . ARG A 1 191 ? -10.881 -17.510 -46.029 1.00 87.12 191 ARG A CA 1
ATOM 1511 C C . ARG A 1 191 ? -10.206 -18.572 -45.146 1.00 87.12 191 ARG A C 1
ATOM 1513 O O . ARG A 1 191 ? -9.912 -18.299 -43.980 1.00 87.12 191 ARG A O 1
ATOM 1520 N N . ALA A 1 192 ? -9.896 -19.747 -45.696 1.00 89.25 192 ALA A N 1
ATOM 1521 C CA . ALA A 1 192 ? -9.210 -20.818 -44.969 1.00 89.25 192 ALA A CA 1
ATOM 1522 C C . ALA A 1 192 ? -7.783 -20.423 -44.540 1.00 89.25 192 ALA A C 1
ATOM 1524 O O . ALA A 1 192 ? -7.400 -20.639 -43.387 1.00 89.25 192 ALA A O 1
ATOM 1525 N N . ASN A 1 193 ? -7.008 -19.788 -45.427 1.00 89.81 193 ASN A N 1
ATOM 1526 C CA . ASN A 1 193 ? -5.660 -19.313 -45.104 1.00 89.81 193 ASN A CA 1
ATOM 1527 C C . ASN A 1 193 ? -5.689 -18.187 -44.048 1.00 89.81 193 ASN A C 1
ATOM 1529 O O . ASN A 1 193 ? -4.940 -18.234 -43.073 1.00 89.81 193 ASN A O 1
ATOM 1533 N N . LYS A 1 194 ? -6.635 -17.239 -44.154 1.00 91.19 194 LYS A N 1
ATOM 1534 C CA . LYS A 1 194 ? -6.882 -16.200 -43.136 1.00 91.19 194 LYS A CA 1
ATOM 1535 C C . LYS A 1 194 ? -7.146 -16.838 -41.762 1.00 91.19 194 LYS A C 1
ATOM 1537 O O . LYS A 1 194 ? -6.447 -16.510 -40.804 1.00 91.19 194 LYS A O 1
ATOM 1542 N N . LYS A 1 195 ? -8.044 -17.833 -41.670 1.00 91.44 195 LYS A N 1
ATOM 1543 C CA . LYS A 1 195 ? -8.322 -18.584 -40.423 1.00 91.44 195 LYS A CA 1
ATOM 1544 C C . LYS A 1 195 ? -7.077 -19.295 -39.863 1.00 91.44 195 LYS A C 1
ATOM 1546 O O . LYS A 1 195 ? -6.839 -19.232 -38.657 1.00 91.44 195 LYS A O 1
ATOM 1551 N N . ARG A 1 196 ? -6.248 -19.917 -40.717 1.00 91.44 196 ARG A N 1
ATOM 1552 C CA . ARG A 1 196 ? -4.969 -20.542 -40.312 1.00 91.44 196 ARG A CA 1
ATOM 1553 C C . ARG A 1 196 ? -3.981 -19.519 -39.740 1.00 91.44 196 ARG A C 1
ATOM 1555 O O . ARG A 1 196 ? -3.454 -19.747 -38.652 1.00 91.44 196 ARG A O 1
ATOM 1562 N N . ARG A 1 197 ? -3.771 -18.382 -40.419 1.00 88.44 197 ARG A N 1
ATOM 1563 C CA . ARG A 1 197 ? -2.876 -17.304 -39.953 1.00 88.44 197 ARG A CA 1
ATOM 1564 C C . ARG A 1 197 ? -3.331 -16.720 -38.612 1.00 88.44 197 ARG A C 1
ATOM 1566 O O . ARG A 1 197 ? -2.496 -16.554 -37.728 1.00 88.44 197 ARG A O 1
ATOM 1573 N N . PHE A 1 198 ? -4.634 -16.493 -38.415 1.00 88.69 198 PHE A N 1
ATOM 1574 C CA . PHE A 1 198 ? -5.161 -16.030 -37.125 1.00 88.69 198 PHE A CA 1
ATOM 1575 C C . PHE A 1 198 ? -4.950 -17.048 -35.991 1.00 88.69 198 PHE A C 1
ATOM 1577 O O . PHE A 1 198 ? -4.486 -16.653 -34.922 1.00 88.69 198 PHE A O 1
ATOM 1584 N N . LYS A 1 199 ? -5.190 -18.353 -36.216 1.00 91.19 199 LYS A N 1
ATOM 1585 C CA . LYS A 1 199 ? -4.902 -19.384 -35.195 1.00 91.19 199 LYS A CA 1
ATOM 1586 C C . LYS A 1 199 ? -3.410 -19.421 -34.835 1.00 91.19 199 LYS A C 1
ATOM 1588 O O . LYS A 1 199 ? -3.074 -19.455 -33.656 1.00 91.19 199 LYS A O 1
ATOM 1593 N N . ALA A 1 200 ? -2.518 -19.361 -35.826 1.00 88.31 200 ALA A N 1
ATOM 1594 C CA . ALA A 1 200 ? -1.072 -19.343 -35.591 1.00 88.31 200 ALA A CA 1
ATOM 1595 C C . ALA A 1 200 ? -0.612 -18.091 -34.814 1.00 88.31 200 ALA A C 1
ATOM 1597 O O . ALA A 1 200 ? 0.201 -18.198 -33.897 1.00 88.31 200 ALA A O 1
ATOM 1598 N N . ALA A 1 201 ? -1.162 -16.914 -35.131 1.00 87.25 201 ALA A N 1
ATOM 1599 C CA . ALA A 1 201 ? -0.869 -15.674 -34.411 1.00 87.25 201 ALA A CA 1
ATOM 1600 C C . ALA A 1 201 ? -1.365 -15.704 -32.952 1.00 87.25 201 ALA A C 1
ATOM 1602 O O . ALA A 1 201 ? -0.660 -15.233 -32.060 1.00 87.25 201 ALA A O 1
ATOM 1603 N N . ALA A 1 202 ? -2.536 -16.297 -32.692 1.00 86.62 202 ALA A N 1
ATOM 1604 C CA . ALA A 1 202 ? -3.046 -16.489 -31.335 1.00 86.62 202 ALA A CA 1
ATOM 1605 C C . ALA A 1 202 ? -2.123 -17.399 -30.503 1.00 86.62 202 ALA A C 1
ATOM 1607 O O . ALA A 1 202 ? -1.722 -17.010 -29.409 1.00 86.62 202 ALA A O 1
ATOM 1608 N N . VAL A 1 203 ? -1.705 -18.546 -31.055 1.00 85.19 203 VAL A N 1
ATOM 1609 C CA . VAL A 1 203 ? -0.779 -19.481 -30.385 1.00 85.19 203 VAL A CA 1
ATOM 1610 C C . VAL A 1 203 ? 0.585 -18.835 -30.104 1.00 85.19 203 VAL A C 1
ATOM 1612 O O . VAL A 1 203 ? 1.133 -19.015 -29.018 1.00 85.19 203 VAL A O 1
ATOM 1615 N N . LYS A 1 204 ? 1.120 -18.019 -31.027 1.00 79.56 204 LYS A N 1
ATOM 1616 C CA . LYS A 1 204 ? 2.356 -17.254 -30.772 1.00 79.56 204 LYS A CA 1
ATOM 1617 C C . LYS A 1 204 ? 2.193 -16.239 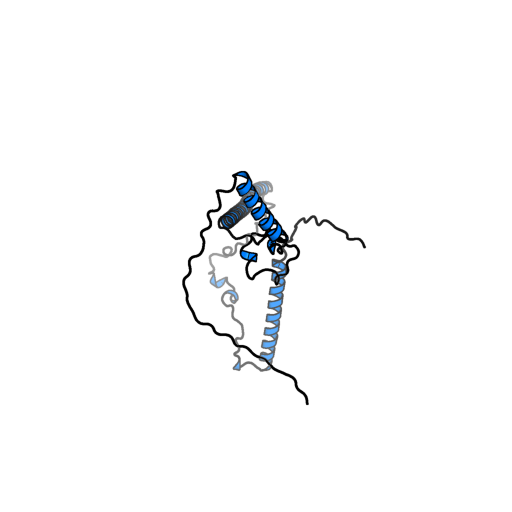-29.631 1.00 79.56 204 LYS A C 1
ATOM 1619 O O . LYS A 1 204 ? 3.108 -16.094 -28.828 1.00 79.56 204 LYS A O 1
ATOM 1624 N N . ARG A 1 205 ? 1.037 -15.570 -29.516 1.00 71.69 205 ARG A N 1
ATOM 1625 C CA . ARG A 1 205 ? 0.752 -14.628 -28.414 1.00 71.69 205 ARG A CA 1
ATOM 1626 C C . ARG A 1 205 ? 0.626 -15.326 -27.058 1.00 71.69 205 ARG A C 1
ATOM 1628 O O . ARG A 1 205 ? 1.163 -14.817 -26.079 1.00 71.69 205 ARG A O 1
ATOM 1635 N N . THR A 1 206 ? -0.035 -16.484 -26.987 1.00 69.50 206 THR A N 1
ATOM 1636 C CA . THR A 1 206 ? -0.122 -17.255 -25.734 1.00 69.50 206 THR A CA 1
ATOM 1637 C C . THR A 1 206 ? 1.232 -17.843 -25.341 1.00 69.50 206 THR A C 1
ATOM 1639 O O . THR A 1 206 ? 1.616 -17.729 -24.184 1.00 69.50 206 THR A O 1
ATOM 1642 N N . GLY A 1 207 ? 1.994 -18.390 -26.296 1.00 64.25 207 GLY A N 1
ATOM 1643 C CA . GLY A 1 207 ? 3.341 -18.914 -26.043 1.00 64.25 207 GLY A CA 1
ATOM 1644 C C . GLY A 1 207 ? 4.318 -17.841 -25.555 1.00 64.25 207 GLY A C 1
ATOM 1645 O O . GLY A 1 207 ? 5.017 -18.058 -24.568 1.00 64.25 207 GLY A O 1
ATOM 1646 N N . LYS A 1 208 ? 4.310 -16.650 -26.172 1.00 58.03 208 LYS A N 1
ATOM 1647 C CA . LYS A 1 208 ? 5.165 -15.538 -25.736 1.00 58.03 208 LYS A CA 1
ATOM 1648 C C . LYS A 1 208 ? 4.835 -15.073 -24.306 1.00 58.03 208 LYS A C 1
ATOM 1650 O O . LYS A 1 208 ? 5.754 -14.903 -23.513 1.00 58.03 208 LYS A O 1
ATOM 1655 N N . LYS A 1 209 ? 3.548 -14.986 -23.932 1.00 54.41 209 LYS A N 1
ATOM 1656 C CA . LYS A 1 209 ? 3.138 -14.691 -22.542 1.00 54.41 209 LYS A CA 1
ATOM 1657 C C . LYS A 1 209 ? 3.623 -15.726 -21.519 1.00 54.41 209 LYS A C 1
ATOM 1659 O O . LYS A 1 209 ? 3.867 -15.355 -20.377 1.00 54.41 209 LYS A O 1
ATOM 1664 N N . VAL A 1 210 ? 3.762 -16.998 -21.903 1.00 56.22 210 VAL A N 1
ATOM 1665 C CA . VAL A 1 210 ? 4.306 -18.042 -21.015 1.00 56.22 210 VAL A CA 1
ATOM 1666 C C . VAL A 1 210 ? 5.819 -17.889 -20.834 1.00 56.22 210 VAL A C 1
ATOM 1668 O O . VAL A 1 210 ? 6.308 -18.093 -19.731 1.00 56.22 210 VAL A O 1
ATOM 1671 N N . GLN A 1 211 ? 6.557 -17.473 -21.870 1.00 51.69 211 GLN A N 1
ATOM 1672 C CA . GLN A 1 211 ? 7.998 -17.204 -21.755 1.00 51.69 211 GLN A CA 1
ATOM 1673 C C . GLN A 1 211 ? 8.297 -15.922 -20.961 1.00 51.69 211 GLN A C 1
ATOM 1675 O O . GLN A 1 211 ? 9.144 -15.944 -20.077 1.00 51.69 211 GLN A O 1
ATOM 1680 N N . GLU A 1 212 ? 7.571 -14.827 -21.206 1.00 44.91 212 GLU A N 1
ATOM 1681 C CA . GLU A 1 212 ? 7.746 -13.567 -20.458 1.00 44.91 212 GLU A CA 1
ATOM 1682 C C . GLU A 1 212 ? 7.243 -13.652 -19.002 1.00 44.91 212 GLU A C 1
ATOM 1684 O O . GLU A 1 212 ? 7.651 -12.852 -18.165 1.00 44.91 212 GLU A O 1
ATOM 1689 N N . GLY A 1 213 ? 6.394 -14.634 -18.675 1.00 47.94 213 GLY A N 1
ATOM 1690 C CA . GLY A 1 213 ? 5.957 -14.922 -17.304 1.00 47.94 213 GLY A CA 1
ATOM 1691 C C . GLY A 1 213 ? 6.888 -15.844 -16.503 1.00 47.94 213 GLY A C 1
ATOM 1692 O O . GLY A 1 213 ? 6.639 -16.062 -15.319 1.00 47.94 213 GLY A O 1
ATOM 1693 N N . ALA A 1 214 ? 7.938 -16.402 -17.114 1.00 44.00 214 ALA A N 1
ATOM 1694 C CA . ALA A 1 214 ? 8.777 -17.449 -16.523 1.00 44.00 214 ALA A CA 1
ATOM 1695 C C . ALA A 1 214 ? 10.050 -16.912 -15.836 1.00 44.00 214 ALA A C 1
ATOM 1697 O O . ALA A 1 214 ? 11.155 -17.392 -16.092 1.00 44.00 214 ALA A O 1
ATOM 1698 N N . LEU A 1 215 ? 9.908 -15.939 -14.929 1.00 36.03 215 LEU A N 1
ATOM 1699 C CA . LEU A 1 215 ? 10.990 -15.605 -13.994 1.00 36.03 215 LEU A CA 1
ATOM 1700 C C . LEU A 1 215 ? 11.081 -16.685 -12.893 1.00 36.03 215 LEU A C 1
ATOM 1702 O O . LEU A 1 215 ? 10.054 -17.032 -12.302 1.00 36.03 215 LEU A O 1
ATOM 1706 N N . PRO A 1 216 ? 12.276 -17.230 -12.586 1.00 40.94 216 PRO A N 1
ATOM 1707 C CA . PRO A 1 216 ? 12.429 -18.280 -11.584 1.00 40.94 216 PRO A CA 1
ATOM 1708 C C . PRO A 1 216 ? 12.233 -17.713 -10.175 1.00 40.94 216 PRO A C 1
ATOM 1710 O O . PRO A 1 216 ? 13.103 -17.043 -9.622 1.00 40.94 216 PRO A O 1
ATOM 1713 N N . ASN A 1 217 ? 11.078 -18.007 -9.581 1.00 40.94 217 ASN A N 1
ATOM 1714 C CA . ASN A 1 217 ? 10.681 -17.502 -8.270 1.00 40.94 217 ASN A CA 1
ATOM 1715 C C . ASN A 1 217 ? 11.397 -18.274 -7.136 1.00 40.94 217 ASN A C 1
ATOM 1717 O O . ASN A 1 217 ? 10.801 -19.103 -6.448 1.00 40.94 217 ASN A O 1
ATOM 1721 N N . GLN A 1 218 ? 12.703 -18.035 -6.965 1.00 46.28 218 GLN A N 1
ATOM 1722 C CA . GLN A 1 218 ? 13.495 -18.566 -5.849 1.00 46.28 218 GLN A CA 1
ATOM 1723 C C . GLN A 1 218 ? 13.175 -17.816 -4.547 1.00 46.28 218 GLN A C 1
ATOM 1725 O O . GLN A 1 218 ? 13.930 -16.960 -4.094 1.00 46.28 218 GLN A O 1
ATOM 1730 N N . MET A 1 219 ? 12.043 -18.160 -3.933 1.00 39.91 219 MET A N 1
ATOM 1731 C CA . MET A 1 219 ? 11.697 -17.738 -2.576 1.00 39.91 219 MET A CA 1
ATOM 1732 C C . MET A 1 219 ? 11.885 -18.901 -1.602 1.00 39.91 219 MET A C 1
ATOM 1734 O O . MET A 1 219 ? 11.113 -19.860 -1.600 1.00 39.91 219 MET A O 1
ATOM 1738 N N . ASN A 1 220 ? 12.912 -18.800 -0.754 1.00 44.50 220 ASN A N 1
ATOM 1739 C CA . ASN A 1 220 ? 13.206 -19.768 0.304 1.00 44.50 220 ASN A CA 1
ATOM 1740 C C . ASN A 1 220 ? 12.160 -19.681 1.430 1.00 44.50 220 ASN A C 1
ATOM 1742 O O . ASN A 1 220 ? 12.365 -19.015 2.444 1.00 44.50 220 ASN A O 1
ATOM 1746 N N . GLY A 1 221 ? 11.022 -20.350 1.244 1.00 37.06 221 GLY A N 1
ATOM 1747 C CA . GLY A 1 221 ? 9.970 -20.480 2.251 1.00 37.06 221 GLY A CA 1
ATOM 1748 C C . GLY A 1 221 ? 10.163 -21.720 3.122 1.00 37.06 221 GLY A C 1
ATOM 1749 O O . GLY A 1 221 ? 9.912 -22.836 2.670 1.00 37.06 221 GLY A O 1
ATOM 1750 N N . ASN A 1 222 ? 10.552 -21.531 4.385 1.00 45.59 222 ASN A N 1
ATOM 1751 C CA . ASN A 1 222 ? 10.635 -22.606 5.380 1.00 45.59 222 ASN A CA 1
ATOM 1752 C C . ASN A 1 222 ? 9.215 -23.073 5.770 1.00 45.59 222 ASN A C 1
ATOM 1754 O O . ASN A 1 222 ? 8.629 -22.597 6.742 1.00 45.59 222 ASN A O 1
ATOM 1758 N N . PHE A 1 223 ? 8.622 -23.969 4.976 1.00 36.38 223 PHE A N 1
ATOM 1759 C CA . PHE A 1 223 ? 7.249 -24.425 5.193 1.00 36.38 223 PHE A CA 1
ATOM 1760 C C . PHE A 1 223 ? 7.197 -25.514 6.273 1.00 36.38 223 PHE A C 1
ATOM 1762 O O . PHE A 1 223 ? 7.476 -26.688 6.022 1.00 36.38 223 PHE A O 1
ATOM 1769 N N . PHE A 1 224 ? 6.853 -25.103 7.494 1.00 35.94 224 PHE A N 1
ATOM 1770 C CA . PHE A 1 224 ? 6.775 -25.970 8.669 1.00 35.94 224 PHE A CA 1
ATOM 1771 C C . PHE A 1 224 ? 5.743 -27.090 8.441 1.00 35.94 224 PHE A C 1
ATOM 1773 O O . PHE A 1 224 ? 4.541 -26.836 8.343 1.00 35.94 224 PHE A O 1
ATOM 1780 N N . ARG A 1 225 ? 6.201 -28.343 8.322 1.00 39.44 225 ARG A N 1
ATOM 1781 C CA . ARG A 1 225 ? 5.323 -29.497 8.072 1.00 39.44 225 ARG A CA 1
ATOM 1782 C C . ARG A 1 225 ? 4.596 -29.915 9.349 1.00 39.44 225 ARG A C 1
ATOM 1784 O O . ARG A 1 225 ? 5.061 -30.787 10.074 1.00 39.44 225 ARG A O 1
ATOM 1791 N N . ILE A 1 226 ? 3.423 -29.332 9.581 1.00 40.44 226 ILE A N 1
ATOM 1792 C CA . ILE A 1 226 ? 2.446 -29.874 10.532 1.00 40.44 226 ILE A CA 1
ATOM 1793 C C . ILE A 1 226 ? 1.781 -31.089 9.874 1.00 40.44 226 ILE A C 1
ATOM 1795 O O . ILE A 1 226 ? 0.847 -30.956 9.084 1.00 40.44 226 ILE A O 1
ATOM 1799 N N . THR A 1 227 ? 2.284 -32.286 10.171 1.00 44.19 227 THR A N 1
ATOM 1800 C CA . THR A 1 227 ? 1.614 -33.542 9.821 1.00 44.19 227 THR A CA 1
ATOM 1801 C C . THR A 1 227 ? 0.477 -33.798 10.802 1.00 44.19 227 THR A C 1
ATOM 1803 O O . THR A 1 227 ? 0.721 -34.107 11.967 1.00 44.19 227 THR A O 1
ATOM 1806 N N . CYS A 1 228 ? -0.765 -33.686 10.335 1.00 34.78 228 CYS A N 1
ATOM 1807 C CA . CYS A 1 228 ? -1.917 -34.208 11.061 1.00 34.78 228 CYS A CA 1
ATOM 1808 C C . CYS A 1 228 ? -1.950 -35.732 10.877 1.00 34.78 228 CYS A C 1
ATOM 1810 O O . CYS A 1 228 ? -2.204 -36.208 9.770 1.00 34.78 228 CYS A O 1
ATOM 1812 N N . SER A 1 229 ? -1.653 -36.480 11.940 1.00 40.91 229 SER A N 1
ATOM 1813 C CA . SER A 1 229 ? -2.011 -37.899 12.013 1.00 40.91 229 SER A CA 1
ATOM 1814 C C . SER A 1 229 ? -3.493 -38.035 12.355 1.00 40.91 229 SER A C 1
ATOM 1816 O O . SER A 1 229 ? -4.028 -37.227 13.117 1.00 40.91 229 SER A O 1
ATOM 1818 N N . ILE A 1 230 ? -4.109 -39.074 11.793 1.00 52.00 230 ILE A N 1
ATOM 1819 C CA . ILE A 1 230 ? -5.393 -39.644 12.224 1.00 52.00 230 ILE A CA 1
ATOM 1820 C C . ILE A 1 230 ? -5.107 -40.634 13.361 1.00 52.00 230 ILE A C 1
ATOM 1822 O O . ILE A 1 230 ? -4.059 -41.314 13.257 1.00 52.00 230 ILE A O 1
#

InterPro domains:
  IPR012173 U3 small nucleolar ribonucleoprotein complex, subunit Mpp10 [PF04006] (8-107)
  IPR012173 U3 small nucleolar ribonucleoprotein complex, subunit Mpp10 [PF04006] (125-201)
  IPR012173 U3 small nucleolar ribonucleoprotein complex, subunit Mpp10 [PTHR17039] (8-107)

Sequence (230 aa):
MKAQLHQESEGSDEEDDDMEFKKQNKGSASTHQKQLEKIQSKMEQMEKANLEPKAWNMQGEVTAAKRPKNSALEVDLDFKHNVRPAPVITEEVTASIEDMIKKRITEDYNKSKKGLAEIYEASVLFKKLGLKLDALAHFSFAPKPVVEDILHLWAVAVSDAAMLAPQEVFEGKGDIKEETELTKEESKRRRANKKRRFKAAAVKRTGKKVQEGALPNQMNGNFFRITCSI